Protein AF-V5HW96-F1 (afdb_monomer)

Solvent-accessible surface area (backbone atoms only — not comparable to full-atom values): 13234 Å² total; per-residue (Å²): 110,63,60,69,48,52,17,47,47,71,36,72,41,48,81,69,75,63,46,73,32,63,72,66,83,68,49,60,39,17,87,50,57,15,42,43,26,73,62,65,45,67,42,87,89,69,35,38,54,59,41,39,81,78,49,65,44,88,68,47,40,59,80,68,39,50,38,95,57,54,90,72,37,56,38,26,54,70,24,61,87,38,42,39,44,43,45,18,65,54,43,39,16,48,46,74,45,93,60,60,59,44,101,85,72,27,33,73,86,57,35,84,75,46,47,43,6,86,46,76,91,51,47,40,82,59,51,69,39,40,70,58,49,49,43,64,71,69,63,84,40,88,83,82,78,79,93,76,95,68,100,69,79,55,77,65,52,49,61,65,34,55,75,70,66,44,69,58,64,73,35,67,71,50,37,75,46,49,52,16,46,46,72,48,88,54,57,88,92,68,48,85,46,62,90,76,37,60,37,15,89,49,80,90,58,47,39,81,35,58,90,82,42,88,82,69,96,68,77,86,131

Foldseek 3Di:
DLLAQQQAAEDPCVVVVNDPCVVVVNDSYDHALLSHEARWDQDPPQRAIQADLPFADPQQDNVRNDHPCRSNYNYQYCGDVSSNNLSHLQHQQQAADPAAADPVRAGPVPGNPHSHAPDPVSHDHRRDGNVVVVCQVVCVPPDDDDDDDDPDDDVVVCVLCVVVPPVLCVDPVSLLFQQQQAADPDDPVGNPNPLNDSHDPDPVSHDHGCVVDPDDPDDDD

Secondary structure (DSSP, 8-state):
-HHHHTTTSB-HHHHTT--TTTTTT--SSBSSGGG--PPP-B-TTT--BSS-SS-B-SS-BTTTTB-TTGGG--SB---TTSHHHHTSTTTTT-SB-SSPB-TTS-BTTTBTT-SSBSSGGG--PPP--HHHHHHHHTT-SS------------HHHHHHSTTTSSGGGGSHHHHHHHTTTSB-SS-TTT-TTGGG-SSBSSTTTPPPPTTTS---SSPP-

Nearest PDB structures (foldseek):
  5elh-assembly1_B  TM=9.714E-01  e=8.344E-24  Mus musculus
  5elk-assembly1_A  TM=8.050E-01  e=2.633E-04  Mus musculus

Mean predicted aligned error: 14.39 Å

Radius of gyration: 21.84 Å; Cα contacts (8 Å, |Δi|>4): 291; chains: 1; bounding box: 66×51×48 Å

pLDDT: mean 84.33, std 18.04, range [29.28, 98.5]

Structure (mmCIF, N/CA/C/O backbone):
data_AF-V5HW96-F1
#
_entry.id   AF-V5HW96-F1
#
loop_
_atom_site.group_PDB
_atom_site.id
_atom_site.type_symbol
_atom_site.label_atom_id
_atom_site.label_alt_id
_atom_site.label_comp_id
_atom_site.label_asym_id
_atom_site.label_entity_id
_atom_site.label_seq_id
_atom_site.pdbx_PDB_ins_code
_atom_site.Cartn_x
_atom_site.Cartn_y
_atom_site.Cartn_z
_atom_site.occupancy
_atom_site.B_iso_or_equiv
_atom_site.auth_seq_id
_atom_site.auth_comp_id
_atom_site.auth_asym_id
_atom_site.auth_atom_id
_atom_site.pdbx_PDB_model_num
ATOM 1 N N . ASN A 1 1 ? -10.461 -7.377 -3.313 1.00 88.38 1 ASN A N 1
ATOM 2 C CA . ASN A 1 1 ? -9.986 -8.183 -2.171 1.00 88.38 1 ASN A CA 1
ATOM 3 C C . ASN A 1 1 ? -8.879 -7.447 -1.379 1.00 88.38 1 ASN A C 1
ATOM 5 O O . ASN A 1 1 ? -9.162 -6.991 -0.279 1.00 88.38 1 ASN A O 1
ATOM 9 N N . TYR A 1 2 ? -7.696 -7.162 -1.952 1.00 97.06 2 TYR A N 1
ATOM 10 C CA . TYR A 1 2 ? -6.550 -6.509 -1.267 1.00 97.06 2 TYR A CA 1
ATOM 11 C C . TYR A 1 2 ? -6.852 -5.284 -0.381 1.00 97.06 2 TYR A C 1
ATOM 13 O O . TYR A 1 2 ? -6.392 -5.208 0.760 1.00 97.06 2 TYR A O 1
ATOM 21 N N . LEU A 1 3 ? -7.641 -4.323 -0.876 1.00 97.19 3 LEU A N 1
ATOM 22 C CA . LEU A 1 3 ? -8.007 -3.131 -0.101 1.00 97.19 3 LEU A CA 1
ATOM 23 C C . LEU A 1 3 ? -8.721 -3.471 1.216 1.00 97.19 3 LEU A C 1
ATOM 25 O O . LEU A 1 3 ? -8.542 -2.745 2.190 1.00 97.19 3 LEU A O 1
ATOM 29 N N . LYS A 1 4 ? -9.495 -4.561 1.251 1.00 97.19 4 LYS A N 1
ATOM 30 C CA . LYS A 1 4 ? -10.306 -4.960 2.406 1.00 97.19 4 LYS A CA 1
ATOM 31 C C . LYS A 1 4 ? -9.564 -5.882 3.373 1.00 97.19 4 LYS A C 1
ATOM 33 O O . LYS A 1 4 ? -9.762 -5.719 4.567 1.00 97.19 4 LYS A O 1
ATOM 38 N N . GLU A 1 5 ? -8.740 -6.803 2.869 1.00 97.81 5 GLU A N 1
ATOM 39 C CA . GLU A 1 5 ? -8.301 -7.978 3.649 1.00 97.81 5 GLU A CA 1
ATOM 40 C C . GLU A 1 5 ? -6.771 -8.139 3.748 1.00 97.81 5 GLU A C 1
ATOM 42 O O . GLU A 1 5 ? -6.279 -8.792 4.668 1.00 97.81 5 GLU A O 1
ATOM 47 N N . PHE A 1 6 ? -5.980 -7.530 2.849 1.00 98.19 6 PHE A N 1
ATOM 48 C CA . PHE A 1 6 ? -4.527 -7.751 2.836 1.00 98.19 6 PHE A CA 1
ATOM 49 C C . PHE A 1 6 ? -3.876 -7.253 4.126 1.00 98.19 6 PHE A C 1
ATOM 51 O O . PHE A 1 6 ? -3.901 -6.049 4.414 1.00 98.19 6 PHE A O 1
ATOM 58 N N . ARG A 1 7 ? -3.268 -8.190 4.863 1.00 97.88 7 ARG A N 1
ATOM 59 C CA . ARG A 1 7 ? -2.617 -7.989 6.165 1.00 97.88 7 ARG A CA 1
ATOM 60 C C . ARG A 1 7 ? -3.532 -7.407 7.243 1.00 97.88 7 ARG A C 1
ATOM 62 O O . ARG A 1 7 ? -3.036 -6.812 8.194 1.00 97.88 7 ARG A O 1
ATOM 69 N N . VAL A 1 8 ? -4.843 -7.599 7.127 1.00 98.25 8 VAL A N 1
ATOM 70 C CA . VAL A 1 8 ? -5.821 -7.140 8.128 1.00 98.25 8 VAL A CA 1
ATOM 71 C C . VAL A 1 8 ? -6.001 -8.185 9.230 1.00 98.25 8 VAL A C 1
ATOM 73 O O . VAL A 1 8 ? -5.867 -7.868 10.414 1.00 98.25 8 VAL A O 1
ATOM 76 N N . ASP A 1 9 ? -6.171 -9.446 8.834 1.00 97.88 9 ASP A N 1
ATOM 77 C CA . ASP A 1 9 ? -6.391 -10.569 9.749 1.00 97.88 9 ASP A CA 1
ATOM 78 C C . ASP A 1 9 ? -5.125 -11.398 9.986 1.00 97.88 9 ASP A C 1
ATOM 80 O O . ASP A 1 9 ? -4.228 -11.450 9.132 1.00 97.88 9 ASP A O 1
ATOM 84 N N . GLN A 1 10 ? -5.051 -12.035 11.161 1.00 98.12 10 GLN A N 1
ATOM 85 C CA . GLN A 1 10 ? -3.934 -12.904 11.533 1.00 98.12 10 GLN A CA 1
ATOM 86 C C . GLN A 1 10 ? -3.985 -14.195 10.726 1.00 98.12 10 GLN A C 1
ATOM 88 O O . GLN A 1 10 ? -5.057 -14.754 10.513 1.00 98.12 10 GLN A O 1
ATOM 93 N N . CYS A 1 11 ? -2.829 -14.711 10.315 1.00 98.06 11 CYS A N 1
ATOM 94 C CA . CYS A 1 11 ? -2.776 -15.995 9.628 1.00 98.06 11 CYS A CA 1
ATOM 95 C C . CYS A 1 11 ? -3.116 -17.142 10.602 1.00 98.06 11 CYS A C 1
ATOM 97 O O . CYS A 1 11 ? -2.310 -17.411 11.500 1.00 98.06 11 CYS A O 1
ATOM 99 N N . PRO A 1 12 ? -4.226 -17.884 10.413 1.00 97.62 12 PRO A N 1
ATOM 100 C CA . PRO A 1 12 ? -4.578 -18.992 11.305 1.00 97.62 12 PRO A CA 1
ATOM 101 C C . PRO A 1 12 ? -3.576 -20.150 11.201 1.00 97.62 12 PRO A C 1
ATOM 103 O O . PRO A 1 12 ? -3.279 -20.816 12.190 1.00 97.62 12 PRO A O 1
ATOM 106 N N . LEU A 1 13 ? -2.993 -20.361 10.014 1.00 97.19 13 LEU A N 1
ATOM 107 C CA . LEU A 1 13 ? -1.976 -21.389 9.792 1.00 97.19 13 LEU A CA 1
ATOM 108 C C . LEU A 1 13 ? -0.643 -21.037 10.455 1.00 97.19 13 LEU A C 1
ATOM 110 O O . LEU A 1 13 ? 0.087 -21.938 10.852 1.00 97.19 13 LEU A O 1
ATOM 114 N N . PHE A 1 14 ? -0.303 -19.753 10.589 1.00 96.88 14 PHE A N 1
ATOM 115 C CA . PHE A 1 14 ? 0.946 -19.341 11.232 1.00 96.88 14 PHE A CA 1
ATOM 116 C C . PHE A 1 14 ? 0.923 -19.627 12.732 1.00 96.88 14 PHE A C 1
ATOM 118 O O . PHE A 1 14 ? 1.905 -20.138 13.257 1.00 96.88 14 PHE A O 1
ATOM 125 N N . VAL A 1 15 ? -0.217 -19.385 13.388 1.00 96.00 15 VAL A N 1
ATOM 126 C CA . VAL A 1 15 ? -0.421 -19.710 14.811 1.00 96.00 15 VAL A CA 1
ATOM 127 C C . VAL A 1 15 ? -0.261 -21.213 15.070 1.00 96.00 15 VAL A C 1
ATOM 129 O O . VAL A 1 15 ? 0.194 -21.615 16.131 1.00 96.00 15 VAL A O 1
ATOM 132 N N . GLN A 1 16 ? -0.571 -22.048 14.076 1.00 96.62 16 GLN A N 1
ATOM 133 C CA . GLN A 1 16 ? -0.379 -23.500 14.134 1.00 96.62 16 GLN A CA 1
ATOM 134 C C . GLN A 1 16 ? 0.995 -23.964 13.620 1.00 96.62 16 GLN A C 1
ATOM 136 O O . GLN A 1 16 ? 1.200 -25.165 13.470 1.00 96.62 16 GLN A O 1
ATOM 141 N N . HIS A 1 17 ? 1.909 -23.048 13.279 1.00 94.69 17 HIS A N 1
ATOM 142 C CA . HIS A 1 17 ? 3.197 -23.343 12.634 1.00 94.69 17 HIS A CA 1
ATOM 143 C C . HIS A 1 17 ? 3.093 -24.092 11.285 1.00 94.69 17 HIS A C 1
ATOM 145 O O . HIS A 1 17 ? 4.035 -24.745 10.849 1.00 94.69 17 HIS A O 1
ATOM 151 N N . LYS A 1 18 ? 1.959 -23.961 10.587 1.00 96.38 18 LYS A N 1
ATOM 152 C CA . LYS A 1 18 ? 1.649 -24.617 9.301 1.00 96.38 18 LYS A CA 1
ATOM 153 C C . LYS A 1 18 ? 1.678 -23.674 8.093 1.00 96.38 18 LYS A C 1
ATOM 155 O O . LYS A 1 18 ? 1.429 -24.103 6.971 1.00 96.38 18 LYS A O 1
ATOM 160 N N . CYS A 1 19 ? 1.931 -22.377 8.287 1.00 96.50 19 CYS A N 1
ATOM 161 C CA . CYS A 1 19 ? 1.955 -21.422 7.176 1.00 96.50 19 CYS A CA 1
ATOM 162 C C . CYS A 1 19 ? 3.207 -21.608 6.306 1.00 96.50 19 CYS A C 1
ATOM 164 O O . CYS A 1 19 ? 4.311 -21.225 6.694 1.00 96.50 19 CYS A O 1
ATOM 166 N N . THR A 1 20 ? 3.021 -22.111 5.087 1.00 95.50 20 THR A N 1
ATOM 167 C CA . THR A 1 20 ? 4.088 -22.284 4.084 1.00 95.50 20 THR A CA 1
ATOM 168 C C . THR A 1 20 ? 4.486 -20.977 3.390 1.00 95.50 20 THR A C 1
ATOM 170 O O . THR A 1 20 ? 5.513 -20.909 2.726 1.00 95.50 20 THR A O 1
ATOM 173 N N . GLN A 1 21 ? 3.711 -19.905 3.584 1.00 93.38 21 GLN A N 1
ATOM 174 C CA . GLN A 1 21 ? 3.939 -18.583 2.989 1.00 93.38 21 GLN A CA 1
ATOM 175 C C . GLN A 1 21 ? 4.613 -17.590 3.956 1.00 93.38 21 GLN A C 1
ATOM 177 O O . GLN A 1 21 ? 4.608 -16.376 3.736 1.00 93.38 21 GLN A O 1
ATOM 182 N N . HIS A 1 22 ? 5.178 -18.082 5.065 1.00 86.75 22 HIS A N 1
ATOM 183 C CA . HIS A 1 22 ? 5.992 -17.264 5.966 1.00 86.75 22 HIS A CA 1
ATOM 184 C C . HIS A 1 22 ? 7.357 -16.930 5.352 1.00 86.75 22 HIS A C 1
ATOM 186 O O . HIS A 1 22 ? 7.847 -15.813 5.516 1.00 86.75 22 HIS A O 1
ATOM 192 N N . LYS A 1 23 ? 7.953 -17.894 4.641 1.00 85.38 23 LYS A N 1
ATOM 193 C CA . LYS A 1 23 ? 9.246 -17.788 3.958 1.00 85.38 23 LYS A CA 1
ATOM 194 C C . LYS A 1 23 ? 9.159 -18.569 2.635 1.00 85.38 23 LYS A C 1
ATOM 196 O O . LYS A 1 23 ? 9.161 -19.793 2.688 1.00 85.38 23 LYS A O 1
ATOM 201 N N . PRO A 1 24 ? 9.067 -17.894 1.475 1.00 81.88 24 PRO A N 1
ATOM 202 C CA . PRO A 1 24 ? 9.126 -16.440 1.283 1.00 81.88 24 PRO A CA 1
ATOM 203 C C . PRO A 1 24 ? 7.888 -15.726 1.851 1.00 81.88 24 PRO A C 1
ATOM 205 O O . PRO A 1 24 ? 6.802 -16.298 1.842 1.00 81.88 24 PRO A O 1
ATOM 208 N N . PHE A 1 25 ? 8.056 -14.480 2.324 1.00 84.56 25 PHE A N 1
ATOM 209 C CA . PHE A 1 25 ? 7.030 -13.634 2.971 1.00 84.56 25 PHE A CA 1
ATOM 210 C C . PHE A 1 25 ? 5.882 -13.233 2.019 1.00 84.56 25 PHE A C 1
ATOM 212 O O . PHE A 1 25 ? 5.691 -12.065 1.680 1.00 84.56 25 PHE A O 1
ATOM 219 N N . THR A 1 26 ? 5.104 -14.223 1.601 1.00 93.69 26 THR A N 1
ATOM 220 C CA . THR A 1 26 ? 4.032 -14.147 0.598 1.00 93.69 26 THR A CA 1
ATOM 221 C C . THR A 1 26 ? 2.665 -14.444 1.204 1.00 93.69 26 THR A C 1
ATOM 223 O O . THR A 1 26 ? 1.681 -14.577 0.487 1.00 93.69 26 THR A O 1
ATOM 226 N N . CYS A 1 27 ? 2.580 -14.550 2.536 1.00 96.19 27 CYS A N 1
ATOM 227 C CA . CYS A 1 27 ? 1.298 -14.715 3.195 1.00 96.19 27 CYS A CA 1
ATOM 228 C C . CYS A 1 27 ? 0.479 -13.430 3.067 1.00 96.19 27 CYS A C 1
ATOM 230 O O . CYS A 1 27 ? 0.965 -12.314 3.313 1.00 96.19 27 CYS A O 1
ATOM 232 N N . PHE A 1 28 ? -0.787 -13.618 2.709 1.00 97.25 28 PHE A N 1
ATOM 233 C CA . PHE A 1 28 ? -1.768 -12.550 2.591 1.00 97.25 28 PHE A CA 1
ATOM 234 C C . PHE A 1 28 ? -2.170 -11.971 3.959 1.00 97.25 28 PHE A C 1
ATOM 236 O O . PHE A 1 28 ? -2.509 -10.794 4.069 1.00 97.25 28 PHE A O 1
ATOM 243 N N . HIS A 1 29 ? -2.068 -12.784 5.008 1.00 97.94 29 HIS A N 1
ATOM 244 C CA . HIS A 1 29 ? -2.392 -12.446 6.391 1.00 97.94 29 HIS A CA 1
ATOM 245 C C . HIS A 1 29 ? -1.143 -12.017 7.171 1.00 97.94 29 HIS A C 1
ATOM 247 O O . HIS A 1 29 ? -0.014 -12.311 6.771 1.00 97.94 29 HIS A O 1
ATOM 253 N N . TRP A 1 30 ? -1.320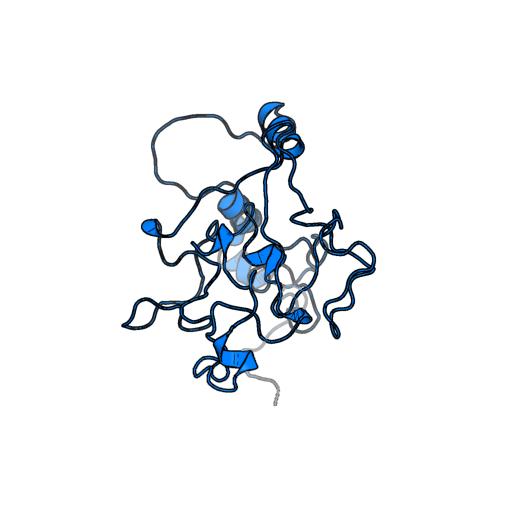 -11.294 8.278 1.00 97.75 30 TRP A N 1
ATOM 254 C CA . TRP A 1 30 ? -0.189 -10.897 9.121 1.00 97.75 30 TRP A CA 1
ATOM 255 C C . TRP A 1 30 ? 0.209 -12.024 10.083 1.00 97.75 30 TRP A C 1
ATOM 257 O O . TRP A 1 30 ? -0.627 -12.809 10.530 1.00 97.75 30 TRP A O 1
ATOM 267 N N . HIS A 1 31 ? 1.503 -12.123 10.385 1.00 97.50 31 HIS A N 1
ATOM 268 C CA . HIS A 1 31 ? 2.058 -13.102 11.330 1.00 97.50 31 HIS A CA 1
ATOM 269 C C . HIS A 1 31 ? 2.444 -12.437 12.650 1.00 97.50 31 HIS A C 1
ATOM 271 O O . HIS A 1 31 ? 2.117 -12.936 13.724 1.00 97.50 31 HIS A O 1
ATOM 277 N N . PHE A 1 32 ? 3.072 -11.264 12.556 1.00 96.81 32 PHE A N 1
ATOM 278 C CA . PHE A 1 32 ? 3.453 -10.433 13.695 1.00 96.81 32 PHE A CA 1
ATOM 279 C C . PHE A 1 32 ? 2.620 -9.153 13.732 1.00 96.81 32 PHE A C 1
ATOM 281 O O . PHE A 1 32 ? 2.191 -8.656 12.689 1.00 96.81 32 PHE A O 1
ATOM 288 N N . LYS A 1 33 ? 2.402 -8.598 14.929 1.00 97.12 33 LYS A N 1
ATOM 289 C CA . LYS A 1 33 ? 1.555 -7.411 15.125 1.00 97.12 33 LYS A CA 1
ATOM 290 C C . LYS A 1 33 ? 2.021 -6.200 14.315 1.00 97.12 33 LYS A C 1
ATOM 292 O O . LYS A 1 33 ? 1.184 -5.520 13.736 1.00 97.12 33 LYS A O 1
ATOM 297 N N . ASN A 1 34 ? 3.327 -5.984 14.167 1.00 96.81 34 ASN A N 1
ATOM 298 C CA . ASN A 1 34 ? 3.865 -4.905 13.330 1.00 96.81 34 ASN A CA 1
ATOM 299 C C . ASN A 1 34 ? 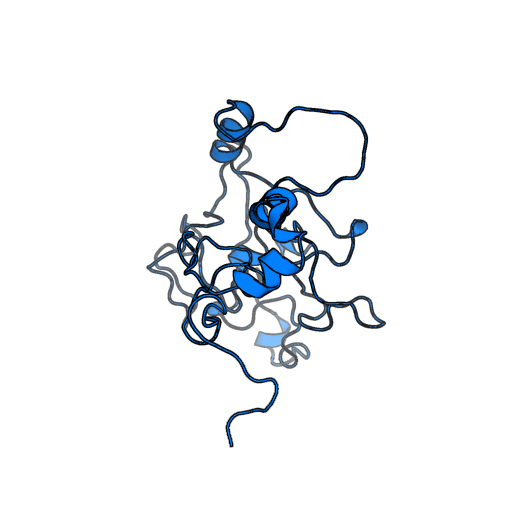3.590 -5.072 11.824 1.00 96.81 34 ASN A C 1
ATOM 301 O O . ASN A 1 34 ? 3.698 -4.110 11.070 1.00 96.81 34 ASN A O 1
ATOM 305 N N . GLN A 1 35 ? 3.194 -6.261 11.361 1.00 97.62 35 GLN A N 1
ATOM 306 C CA . GLN A 1 35 ? 2.754 -6.494 9.982 1.00 97.62 35 GLN A CA 1
ATOM 307 C C . GLN A 1 35 ? 1.264 -6.218 9.777 1.00 97.62 35 GLN A C 1
ATOM 309 O O . GLN A 1 35 ? 0.821 -6.189 8.627 1.00 97.62 35 GLN A O 1
ATOM 314 N N . ARG A 1 36 ? 0.489 -6.074 10.859 1.00 98.31 36 ARG A N 1
ATOM 315 C CA . ARG A 1 36 ? -0.952 -5.838 10.794 1.00 98.31 36 ARG A CA 1
ATOM 316 C C . ARG A 1 36 ? -1.224 -4.447 10.242 1.00 98.31 36 ARG A C 1
ATOM 318 O O . ARG A 1 36 ? -0.730 -3.458 10.767 1.0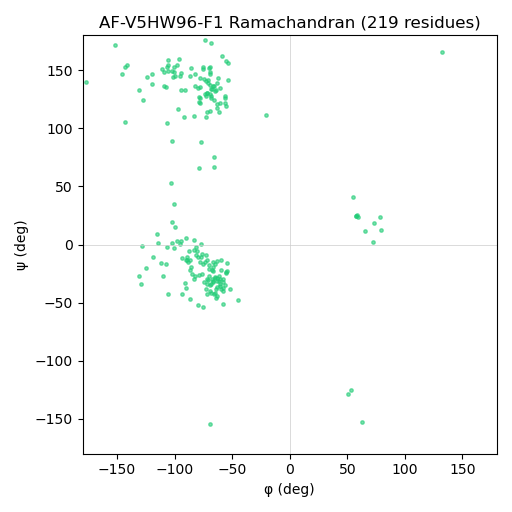0 98.31 36 ARG A O 1
ATOM 325 N N . ARG A 1 37 ? -2.093 -4.387 9.244 1.00 98.19 37 ARG A N 1
ATOM 326 C CA . ARG A 1 37 ? -2.622 -3.176 8.627 1.00 98.19 37 ARG A CA 1
ATOM 327 C C . ARG A 1 37 ? -4.075 -2.981 9.039 1.00 98.19 37 ARG A C 1
ATOM 329 O O . ARG A 1 37 ? -4.871 -3.913 8.948 1.00 98.19 37 ARG A O 1
ATOM 336 N N . ARG A 1 38 ? -4.457 -1.756 9.399 1.00 98.50 38 ARG A N 1
ATOM 337 C CA . ARG A 1 38 ? -5.875 -1.393 9.525 1.00 98.50 38 ARG A CA 1
ATOM 338 C C . ARG A 1 38 ? -6.504 -1.234 8.143 1.00 98.50 38 ARG A C 1
ATOM 340 O O . ARG A 1 38 ? -5.879 -0.732 7.208 1.00 98.50 38 ARG A O 1
ATOM 347 N N . ARG A 1 39 ? -7.758 -1.661 7.995 1.00 97.94 39 ARG A N 1
ATOM 348 C CA . ARG A 1 39 ? -8.505 -1.480 6.745 1.00 97.94 39 ARG A CA 1
ATOM 349 C C . ARG A 1 39 ? -8.796 0.016 6.535 1.00 97.94 39 ARG A C 1
ATOM 351 O O . ARG A 1 39 ? -9.405 0.623 7.415 1.00 97.94 39 ARG A O 1
ATOM 358 N N . PRO A 1 40 ? -8.440 0.612 5.384 1.00 97.25 40 PRO A N 1
ATOM 359 C CA . PRO A 1 40 ? -8.838 1.971 5.056 1.00 97.25 40 PRO A CA 1
ATOM 360 C C . PRO A 1 40 ? -10.330 1.999 4.726 1.00 97.25 40 PRO A C 1
ATOM 362 O O . PRO A 1 40 ? -10.830 1.208 3.918 1.00 97.25 40 PRO A O 1
ATOM 365 N N . VAL A 1 41 ? -11.042 2.921 5.355 1.00 96.69 41 VAL A N 1
ATOM 366 C CA . VAL A 1 41 ? -12.476 3.135 5.179 1.00 96.69 41 VAL A CA 1
ATOM 367 C C . VAL A 1 41 ? -12.696 4.616 4.938 1.00 96.69 41 VAL A C 1
ATOM 369 O O . VAL A 1 41 ? -12.167 5.449 5.667 1.00 96.69 41 VAL A O 1
ATOM 372 N N . ARG A 1 42 ? -13.490 4.934 3.917 1.00 95.69 42 ARG A N 1
ATOM 373 C CA . ARG A 1 42 ? -14.038 6.271 3.717 1.00 95.69 42 ARG A CA 1
ATOM 374 C C . ARG A 1 42 ? -15.445 6.283 4.295 1.00 95.69 42 ARG A C 1
ATOM 376 O O . ARG A 1 42 ? -16.285 5.500 3.852 1.00 95.69 42 ARG A O 1
ATOM 383 N N . ALA A 1 43 ? -15.674 7.098 5.314 1.00 92.44 43 ALA A N 1
ATOM 384 C CA . ALA A 1 43 ? -16.963 7.187 5.973 1.00 92.44 43 ALA A CA 1
ATOM 385 C C . ALA A 1 43 ? -18.016 7.727 4.995 1.00 92.44 43 ALA A C 1
ATOM 387 O O . ALA A 1 43 ? -17.790 8.723 4.312 1.00 92.44 43 ALA A O 1
ATOM 388 N N . ALA A 1 44 ? -19.175 7.071 4.928 1.00 88.06 44 ALA A N 1
ATOM 389 C CA . ALA A 1 44 ? -20.247 7.469 4.014 1.00 88.06 44 ALA A CA 1
ATOM 390 C C . ALA A 1 44 ? -20.869 8.825 4.389 1.00 88.06 44 ALA A C 1
ATOM 392 O O . ALA A 1 44 ? -21.329 9.545 3.513 1.00 88.06 44 ALA A O 1
ATOM 393 N N . ARG A 1 45 ? -20.858 9.171 5.685 1.00 88.75 45 ARG A N 1
ATOM 394 C CA . ARG A 1 45 ? -21.516 10.371 6.224 1.00 88.75 45 ARG A CA 1
ATOM 395 C C . ARG A 1 45 ? -20.814 11.681 5.855 1.00 88.75 45 ARG A C 1
ATOM 397 O O . ARG A 1 45 ? -21.476 12.659 5.554 1.00 88.75 45 ARG A O 1
ATOM 404 N N . ASP A 1 46 ? -19.485 11.699 5.926 1.00 89.12 46 ASP A N 1
ATOM 405 C CA . ASP A 1 46 ? -18.671 12.918 5.834 1.00 89.12 46 ASP A CA 1
ATOM 406 C C . ASP A 1 46 ? -17.562 12.793 4.782 1.00 89.12 46 ASP A C 1
ATOM 408 O O . ASP A 1 46 ? -16.806 13.733 4.565 1.00 89.12 46 ASP A O 1
ATOM 412 N N . GLY A 1 47 ? -17.450 11.636 4.120 1.00 90.25 47 GLY A N 1
ATOM 413 C CA . GLY A 1 47 ? -16.452 11.375 3.089 1.00 90.25 47 GLY A CA 1
ATOM 414 C C . GLY A 1 47 ? -15.007 11.380 3.591 1.00 90.25 47 GLY A C 1
ATOM 415 O O . GLY A 1 47 ? -14.098 11.362 2.755 1.00 90.25 47 GLY A O 1
ATOM 416 N N . THR A 1 48 ? -14.786 11.378 4.911 1.00 93.75 48 THR A N 1
ATOM 417 C CA . THR A 1 48 ? -13.448 11.375 5.511 1.00 93.75 48 THR A CA 1
ATOM 418 C C . THR A 1 48 ? -12.891 9.965 5.655 1.00 93.75 48 THR A C 1
ATOM 420 O O . THR A 1 48 ? -13.633 8.988 5.805 1.00 93.75 48 THR A O 1
ATOM 423 N N . PHE A 1 49 ? -11.567 9.826 5.620 1.00 96.50 49 PHE A N 1
ATOM 424 C CA . PHE A 1 49 ? -10.930 8.546 5.928 1.00 96.50 49 PHE A CA 1
ATOM 425 C C . PHE A 1 49 ? -10.928 8.249 7.430 1.00 96.50 49 PHE A C 1
ATOM 427 O O . PHE A 1 49 ? -10.920 9.153 8.266 1.00 96.50 49 PHE A O 1
ATOM 434 N N . ASN A 1 50 ? -10.910 6.966 7.796 1.00 96.69 50 ASN A N 1
ATOM 435 C CA . ASN A 1 50 ? -10.740 6.536 9.185 1.00 96.69 50 ASN A CA 1
ATOM 436 C C . ASN A 1 50 ? -9.344 6.860 9.742 1.00 96.69 50 ASN A C 1
ATOM 438 O O . ASN A 1 50 ? -9.229 7.157 10.928 1.00 96.69 50 ASN A O 1
ATOM 442 N N . TYR A 1 51 ? -8.318 6.864 8.890 1.00 97.56 51 TYR A N 1
ATOM 443 C CA . TYR A 1 51 ? -6.984 7.371 9.198 1.00 97.56 51 TYR A CA 1
ATOM 444 C C . TYR A 1 51 ? -6.390 8.108 7.988 1.00 97.56 51 TYR A C 1
ATOM 446 O O . TYR A 1 51 ? -6.772 7.858 6.845 1.00 97.56 51 TYR A O 1
ATOM 454 N N . SER A 1 52 ? -5.471 9.043 8.230 1.00 95.38 52 SER A N 1
ATOM 455 C CA . SER A 1 52 ? -4.835 9.835 7.174 1.00 95.38 52 SER A CA 1
ATOM 456 C C . SER A 1 52 ? -4.017 8.956 6.215 1.00 95.38 52 SER A C 1
ATOM 458 O O . SER A 1 52 ? -3.267 8.100 6.678 1.00 95.38 52 SER A O 1
ATOM 460 N N . PRO A 1 53 ? -4.063 9.191 4.890 1.00 94.50 53 PRO A N 1
ATOM 461 C CA . PRO A 1 53 ? -3.142 8.554 3.949 1.00 94.50 53 PRO A CA 1
ATOM 462 C C . PRO A 1 53 ? -1.699 9.083 4.025 1.00 94.50 53 PRO A C 1
ATOM 464 O O . PRO A 1 53 ? -0.802 8.472 3.442 1.00 94.50 53 PRO A O 1
ATOM 467 N N . ASP A 1 54 ? -1.465 10.215 4.696 1.00 92.69 54 ASP A N 1
ATOM 468 C CA . ASP A 1 54 ? -0.222 10.983 4.558 1.00 92.69 54 ASP A CA 1
ATOM 469 C C . ASP A 1 54 ? 0.460 11.344 5.873 1.00 92.69 54 ASP A C 1
ATOM 471 O O . ASP A 1 54 ? 1.692 11.381 5.929 1.00 92.69 54 ASP A O 1
ATOM 475 N N . VAL A 1 55 ? -0.318 11.595 6.924 1.00 94.25 55 VAL A N 1
ATOM 476 C CA . VAL A 1 55 ? 0.208 12.030 8.218 1.00 94.25 55 VAL A CA 1
ATOM 477 C C . VAL A 1 55 ? 0.461 10.807 9.087 1.00 94.25 55 VAL A C 1
ATOM 479 O O . VAL A 1 55 ? -0.482 10.147 9.522 1.00 94.25 55 VAL A O 1
ATOM 482 N N . TYR A 1 56 ? 1.737 10.503 9.325 1.00 97.00 56 TYR A N 1
ATOM 483 C CA . TYR A 1 56 ? 2.158 9.385 10.169 1.00 97.00 56 TYR A CA 1
ATOM 484 C C . TYR A 1 56 ? 1.925 9.660 11.656 1.00 97.00 56 TYR A C 1
ATOM 486 O O . TYR A 1 56 ? 2.179 10.762 12.137 1.00 97.00 56 TYR A O 1
ATOM 494 N N . CYS A 1 57 ? 1.480 8.630 12.376 1.00 97.00 57 CYS A N 1
ATOM 495 C CA . CYS A 1 57 ? 1.397 8.608 13.829 1.00 97.00 57 CYS A CA 1
ATOM 496 C C . CYS A 1 57 ? 2.809 8.632 14.418 1.00 97.00 57 CYS A C 1
ATOM 498 O O . CYS A 1 57 ? 3.671 7.864 13.992 1.00 97.00 57 CYS A O 1
ATOM 500 N N . THR A 1 58 ? 3.033 9.481 15.414 1.00 96.81 58 THR A N 1
ATOM 501 C CA . THR A 1 58 ? 4.306 9.570 16.145 1.00 96.81 58 THR A CA 1
ATOM 502 C C . THR A 1 58 ? 4.378 8.618 17.338 1.00 96.81 58 THR A C 1
ATOM 504 O O . THR A 1 58 ? 5.464 8.375 17.851 1.00 96.81 58 THR A O 1
ATOM 507 N N . SER A 1 59 ? 3.240 8.074 17.770 1.00 96.75 59 SER A N 1
ATOM 508 C CA . SER A 1 59 ? 3.117 7.196 18.941 1.00 96.75 59 SER A CA 1
ATOM 509 C C . SER A 1 59 ? 2.995 5.710 18.585 1.00 96.75 59 SER A C 1
ATOM 511 O O . SER A 1 59 ? 2.838 4.885 19.480 1.00 96.75 59 SER A O 1
ATOM 513 N N . TYR A 1 60 ? 3.039 5.358 17.296 1.00 97.69 60 TYR A N 1
ATOM 514 C CA . TYR A 1 60 ? 3.052 3.966 16.852 1.00 97.69 60 TYR A CA 1
ATOM 515 C C . TYR A 1 60 ? 4.452 3.375 17.009 1.00 97.69 60 TYR A C 1
ATOM 517 O O . TYR A 1 60 ? 5.407 3.874 16.417 1.00 97.69 60 TYR A O 1
ATOM 525 N N . ASP A 1 61 ? 4.562 2.287 17.761 1.00 97.31 61 ASP A N 1
ATOM 526 C CA . ASP A 1 61 ? 5.802 1.529 17.880 1.00 97.31 61 ASP A CA 1
ATOM 527 C C . ASP A 1 61 ? 5.934 0.551 16.703 1.00 97.31 61 ASP A C 1
ATOM 529 O O . ASP A 1 61 ? 5.206 -0.437 16.595 1.00 97.31 61 ASP A O 1
ATOM 533 N N . GLU A 1 62 ? 6.890 0.823 15.813 1.00 95.88 62 GLU A N 1
ATOM 534 C CA . GLU A 1 62 ? 7.156 0.026 14.608 1.00 95.88 62 GLU A CA 1
ATOM 535 C C . GLU A 1 62 ? 7.709 -1.379 14.918 1.00 95.88 62 GLU A C 1
ATOM 537 O O . GLU A 1 62 ? 7.583 -2.300 14.102 1.00 95.88 62 GLU A O 1
ATOM 542 N N . THR A 1 63 ? 8.296 -1.571 16.103 1.00 94.75 63 THR A N 1
ATOM 543 C CA . THR A 1 63 ? 8.865 -2.855 16.528 1.00 94.75 63 THR A CA 1
ATOM 544 C C . THR A 1 63 ? 7.763 -3.783 17.019 1.00 94.75 63 THR A C 1
ATOM 546 O O . THR A 1 63 ? 7.635 -4.908 16.533 1.00 94.75 63 THR A O 1
ATOM 549 N N . THR A 1 64 ? 6.933 -3.309 17.950 1.00 97.12 64 THR A N 1
ATOM 550 C CA . THR A 1 64 ? 5.860 -4.120 18.552 1.00 97.12 64 THR A CA 1
ATOM 551 C C . THR A 1 64 ? 4.576 -4.114 17.724 1.00 97.12 64 THR A C 1
ATOM 553 O O . THR A 1 64 ? 3.797 -5.069 17.767 1.00 97.12 64 THR A O 1
ATOM 556 N N . GLY A 1 65 ? 4.359 -3.074 16.921 1.00 96.56 65 GLY A N 1
ATOM 557 C CA . GLY A 1 65 ? 3.149 -2.872 16.137 1.00 96.56 65 GLY A CA 1
ATOM 558 C C . GLY A 1 65 ? 1.968 -2.332 16.937 1.00 96.56 65 GLY A C 1
ATOM 559 O O . GLY A 1 65 ? 0.820 -2.571 16.553 1.00 96.56 65 GLY A O 1
ATOM 560 N N . ILE A 1 66 ? 2.236 -1.659 18.057 1.00 97.56 66 ILE A N 1
ATOM 561 C CA . ILE A 1 66 ? 1.228 -1.181 19.005 1.00 97.56 66 ILE A CA 1
ATOM 562 C C . ILE A 1 66 ? 1.131 0.348 18.930 1.00 97.56 66 ILE A C 1
ATOM 564 O O . ILE A 1 66 ? 2.136 1.050 18.878 1.00 97.56 66 ILE A O 1
ATOM 568 N N . CYS A 1 67 ? -0.101 0.860 18.935 1.00 98.00 67 CYS A N 1
ATOM 569 C CA . CYS A 1 67 ? -0.413 2.276 19.134 1.00 98.00 67 CYS A CA 1
ATOM 570 C C . CYS A 1 67 ? -1.295 2.407 20.381 1.00 98.00 67 CYS A C 1
ATOM 572 O O . CYS A 1 67 ? -2.232 1.611 20.501 1.00 98.00 67 CYS A O 1
ATOM 574 N N . PRO A 1 68 ? -1.076 3.404 21.257 1.00 98.12 68 PRO A N 1
ATOM 575 C CA . PRO A 1 68 ? -1.967 3.675 22.388 1.00 98.12 68 PRO A CA 1
ATOM 576 C C . PRO A 1 68 ? -3.426 3.909 21.970 1.00 98.12 68 PRO A C 1
ATOM 578 O O . PRO A 1 68 ? -4.347 3.475 22.652 1.00 98.12 68 PRO A O 1
ATOM 581 N N . GLU A 1 69 ? -3.643 4.539 20.812 1.00 97.94 69 GLU A N 1
ATOM 582 C CA . GLU A 1 69 ? -4.977 4.776 20.243 1.00 97.94 69 GLU A CA 1
ATOM 583 C C . GLU A 1 69 ? -5.528 3.568 19.455 1.00 97.94 69 GLU A C 1
ATOM 585 O O . GLU A 1 69 ? -6.658 3.597 18.960 1.00 97.94 69 GLU A O 1
ATOM 590 N N . GLY A 1 70 ? -4.733 2.504 19.297 1.00 97.31 70 GLY A N 1
ATOM 591 C CA . GLY A 1 70 ? -5.120 1.273 18.614 1.00 97.31 70 GLY A CA 1
ATOM 592 C C . GLY A 1 70 ? -5.722 1.508 17.224 1.00 97.31 70 GLY A C 1
ATOM 593 O O . GLY A 1 70 ? -5.151 2.198 16.376 1.00 97.31 70 GLY A O 1
ATOM 594 N N . ASP A 1 71 ? -6.895 0.920 16.985 1.00 97.25 71 ASP A N 1
ATOM 595 C CA . ASP A 1 71 ? -7.619 1.065 15.718 1.00 97.25 71 ASP A CA 1
ATOM 596 C C . ASP A 1 71 ? -8.306 2.428 15.554 1.00 97.25 71 ASP A C 1
ATOM 598 O O . ASP A 1 71 ? -8.627 2.806 14.427 1.00 97.25 71 ASP A O 1
ATOM 602 N N . GLY A 1 72 ? -8.473 3.181 16.645 1.00 97.62 72 GLY A N 1
ATOM 603 C CA . GLY A 1 72 ? -9.053 4.523 16.642 1.00 97.62 72 GLY A CA 1
ATOM 604 C C . GLY A 1 72 ? -8.098 5.623 16.171 1.00 97.62 72 GLY A C 1
ATOM 605 O O . GLY A 1 72 ? -8.569 6.710 15.837 1.00 97.62 72 GLY A O 1
ATOM 606 N N . CYS A 1 73 ? -6.785 5.356 16.097 1.00 98.25 73 CYS A N 1
ATOM 607 C CA . CYS A 1 73 ? -5.794 6.364 15.713 1.00 98.25 73 CYS A CA 1
ATOM 608 C C . CYS A 1 73 ? -6.116 6.976 14.341 1.00 98.25 73 CYS A C 1
ATOM 610 O O . CYS A 1 73 ? -6.230 6.275 13.332 1.00 98.25 73 CYS A O 1
ATOM 612 N N . ARG A 1 74 ? -6.202 8.303 14.271 1.00 97.25 74 ARG A N 1
ATOM 613 C CA . ARG A 1 74 ? -6.526 9.028 13.029 1.00 97.25 74 ARG A CA 1
ATOM 614 C C . ARG A 1 74 ? -5.329 9.192 12.092 1.00 97.25 74 ARG A C 1
ATOM 616 O O . ARG A 1 74 ? -5.486 9.681 10.973 1.00 97.25 74 ARG A O 1
ATOM 623 N N . PHE A 1 75 ? -4.142 8.782 12.523 1.00 97.62 75 PHE A N 1
ATOM 624 C CA . PHE A 1 75 ? -2.896 8.920 11.780 1.00 97.62 75 PHE A CA 1
ATOM 625 C C . PHE A 1 75 ? -2.434 7.581 11.205 1.00 97.62 75 PHE A C 1
ATOM 627 O O . PHE A 1 75 ? -2.829 6.510 11.662 1.00 97.62 75 PHE A O 1
ATOM 634 N N . LEU A 1 76 ? -1.597 7.644 10.178 1.00 98.19 76 LEU A N 1
ATOM 635 C CA . LEU A 1 76 ? -1.042 6.496 9.473 1.00 98.19 76 LEU A CA 1
ATOM 636 C C . LEU A 1 76 ? 0.000 5.764 10.332 1.00 98.19 76 LEU A C 1
ATOM 638 O O . LEU A 1 76 ? 0.944 6.384 10.818 1.00 98.19 76 LEU A O 1
ATOM 642 N N . HIS A 1 77 ? -0.097 4.446 10.479 1.00 98.50 77 HIS A N 1
ATOM 643 C CA . HIS A 1 77 ? 0.930 3.653 11.156 1.00 98.50 77 HIS A CA 1
ATOM 644 C C . HIS A 1 77 ? 1.981 3.154 10.160 1.00 98.50 77 HIS A C 1
ATOM 646 O O . HIS A 1 77 ? 1.649 2.576 9.117 1.00 98.50 77 HIS A O 1
ATOM 652 N N . ARG A 1 78 ? 3.270 3.307 10.499 1.00 97.81 78 ARG A N 1
ATOM 653 C CA . ARG A 1 78 ? 4.384 2.754 9.709 1.00 97.81 78 ARG A CA 1
ATOM 654 C C . ARG A 1 78 ? 4.559 1.258 9.989 1.00 97.81 78 ARG A C 1
ATOM 656 O O . ARG A 1 78 ? 5.548 0.802 10.546 1.00 97.81 78 ARG A O 1
ATOM 663 N N . THR A 1 79 ? 3.553 0.491 9.592 1.00 97.31 79 THR A N 1
ATOM 664 C CA . THR A 1 79 ? 3.559 -0.981 9.629 1.00 97.31 79 THR A CA 1
ATOM 665 C C . THR A 1 79 ? 4.711 -1.557 8.801 1.00 97.31 79 THR A C 1
ATOM 667 O O . THR A 1 79 ? 5.260 -0.883 7.928 1.00 97.31 79 THR A O 1
ATOM 670 N N . ALA A 1 80 ? 5.064 -2.824 9.015 1.00 95.00 80 ALA A N 1
ATOM 671 C CA . ALA A 1 80 ? 6.125 -3.501 8.279 1.00 95.00 80 ALA A CA 1
ATOM 672 C C . ALA A 1 80 ? 5.884 -3.430 6.761 1.00 95.00 80 ALA A C 1
ATOM 674 O O . ALA A 1 80 ? 4.879 -3.913 6.234 1.00 95.00 80 ALA A O 1
ATOM 675 N N . GLY A 1 81 ? 6.827 -2.811 6.050 1.00 93.06 81 GLY A N 1
ATOM 676 C CA . GLY A 1 81 ? 6.700 -2.525 4.626 1.00 93.06 81 GLY A CA 1
ATOM 677 C C . GLY A 1 81 ? 5.713 -1.400 4.300 1.00 93.06 81 GLY A C 1
ATOM 678 O O . GLY A 1 81 ? 5.262 -1.338 3.169 1.00 93.06 81 GLY A O 1
ATOM 679 N N . ASP A 1 82 ? 5.331 -0.530 5.227 1.00 96.94 82 ASP A N 1
ATOM 680 C CA . ASP A 1 82 ? 4.447 0.621 4.984 1.00 96.94 82 ASP A CA 1
ATOM 681 C C . ASP A 1 82 ? 3.100 0.226 4.338 1.00 96.94 82 ASP A C 1
ATOM 683 O O . ASP A 1 82 ? 2.605 0.840 3.387 1.00 96.94 82 ASP A O 1
ATOM 687 N N . THR A 1 83 ? 2.527 -0.892 4.799 1.00 97.50 83 THR A N 1
ATOM 688 C CA . THR A 1 83 ? 1.352 -1.497 4.153 1.00 97.50 83 THR A CA 1
ATOM 689 C C . THR A 1 83 ? 0.088 -0.656 4.298 1.00 97.50 83 THR A C 1
ATOM 691 O O . THR A 1 83 ? -0.687 -0.601 3.344 1.00 97.50 83 THR A O 1
ATOM 694 N N . GLU A 1 84 ? -0.111 0.057 5.413 1.00 98.50 84 GLU A N 1
ATOM 695 C CA . GLU A 1 84 ? -1.262 0.963 5.568 1.00 98.50 84 GLU A CA 1
ATOM 696 C C . GLU A 1 84 ? -1.314 2.038 4.480 1.00 98.50 84 GLU A C 1
ATOM 698 O O . GLU A 1 84 ? -2.399 2.308 3.960 1.00 98.50 84 GLU A O 1
ATOM 703 N N . ARG A 1 85 ? -0.156 2.598 4.097 1.00 98.19 85 ARG A N 1
ATOM 704 C CA . ARG A 1 85 ? -0.055 3.619 3.049 1.00 98.19 85 ARG A CA 1
ATOM 705 C C . ARG A 1 85 ? -0.203 3.012 1.667 1.00 98.19 85 ARG A C 1
ATOM 707 O O . ARG A 1 85 ? -1.045 3.445 0.882 1.00 98.19 85 ARG A O 1
ATOM 714 N N . ARG A 1 86 ? 0.609 1.993 1.362 1.00 97.50 86 ARG A N 1
ATOM 715 C CA . ARG A 1 86 ? 0.663 1.371 0.028 1.00 97.50 86 ARG A CA 1
ATOM 716 C C . ARG A 1 86 ? -0.675 0.776 -0.394 1.00 97.50 86 ARG A C 1
ATOM 718 O O . ARG A 1 86 ? -1.024 0.816 -1.568 1.00 97.50 86 ARG A O 1
ATOM 725 N N . TYR A 1 87 ? -1.431 0.259 0.568 1.00 98.44 87 TYR A N 1
ATOM 726 C CA . TYR A 1 87 ? -2.748 -0.317 0.342 1.00 98.44 87 TYR A CA 1
ATOM 727 C C . TYR A 1 87 ? -3.885 0.627 0.763 1.00 98.44 87 TYR A C 1
ATOM 729 O O . TYR A 1 87 ? -5.009 0.183 0.986 1.00 98.44 87 TYR A O 1
ATOM 737 N N . HIS A 1 88 ? -3.631 1.930 0.890 1.00 98.50 88 HIS A N 1
ATOM 738 C CA . HIS A 1 88 ? -4.681 2.903 1.178 1.00 98.50 88 HIS A CA 1
ATOM 739 C C . HIS A 1 88 ? -5.616 3.097 -0.028 1.00 98.50 88 HIS A C 1
ATOM 741 O O . HIS A 1 88 ? -5.176 3.026 -1.179 1.00 98.50 88 HIS A O 1
ATOM 747 N N . LEU A 1 89 ? -6.884 3.460 0.214 1.00 96.94 89 LEU A N 1
ATOM 748 C CA . LEU A 1 89 ? -7.849 3.840 -0.837 1.00 96.94 89 LEU A CA 1
ATOM 749 C C . LEU A 1 89 ? -7.336 4.982 -1.737 1.00 96.94 89 LEU A C 1
ATOM 751 O O . LEU A 1 89 ? -7.724 5.088 -2.901 1.00 96.94 89 LEU A O 1
ATOM 755 N N . ARG A 1 90 ? -6.412 5.793 -1.221 1.00 96.00 90 ARG A N 1
ATOM 756 C CA . ARG A 1 90 ? -5.775 6.913 -1.924 1.00 96.00 90 ARG A CA 1
ATOM 757 C C . ARG A 1 90 ? -4.659 6.500 -2.891 1.00 96.00 90 ARG A C 1
ATOM 759 O O . ARG A 1 90 ? -4.415 7.237 -3.843 1.00 96.00 90 ARG A O 1
ATOM 766 N N . TYR A 1 91 ? -3.996 5.360 -2.659 1.00 96.62 91 TYR A N 1
ATOM 767 C CA . TYR A 1 91 ? -2.709 5.034 -3.299 1.00 96.62 91 TYR A CA 1
ATOM 768 C C . TYR A 1 91 ? -2.622 3.647 -3.937 1.00 96.62 91 TYR A C 1
ATOM 770 O O . TYR A 1 91 ? -1.868 3.460 -4.890 1.00 96.62 91 TYR A O 1
ATOM 778 N N . TYR A 1 92 ? -3.386 2.665 -3.454 1.00 98.00 92 TYR A N 1
ATOM 779 C CA . TYR A 1 92 ? -3.300 1.304 -3.981 1.00 98.00 92 TYR A CA 1
ATOM 780 C C . TYR A 1 92 ? -3.658 1.266 -5.466 1.00 98.00 92 TYR A C 1
ATOM 782 O O . TYR A 1 92 ? -4.780 1.640 -5.825 1.00 98.00 92 TYR A O 1
ATOM 790 N N . LYS A 1 93 ? -2.731 0.786 -6.299 1.00 97.56 93 LYS A N 1
ATOM 791 C CA . LYS A 1 93 ? -2.896 0.638 -7.749 1.00 97.56 93 LYS A CA 1
ATOM 792 C C . LYS A 1 93 ? -3.229 1.939 -8.483 1.00 97.56 93 LYS A C 1
ATOM 794 O O . LYS A 1 93 ? -3.810 1.897 -9.553 1.00 97.56 93 LYS A O 1
ATOM 799 N N . THR A 1 94 ? -2.855 3.100 -7.945 1.00 95.56 94 THR A N 1
ATOM 800 C CA . THR A 1 94 ? -3.123 4.398 -8.599 1.00 95.56 94 THR A CA 1
ATOM 801 C C . THR A 1 94 ? -1.957 4.905 -9.446 1.00 95.56 94 THR A C 1
ATOM 803 O O . THR A 1 94 ? -2.005 6.018 -9.957 1.00 95.56 94 THR A O 1
ATOM 806 N N . GLY A 1 95 ? -0.885 4.120 -9.559 1.00 92.62 95 GLY A N 1
ATOM 807 C CA . GLY A 1 95 ? 0.274 4.417 -10.392 1.00 92.62 95 GLY A CA 1
ATOM 808 C C . GLY A 1 95 ? 0.867 3.137 -10.967 1.00 92.62 95 GLY A C 1
ATOM 809 O O . GLY A 1 95 ? 0.819 2.086 -10.319 1.00 92.62 95 GLY A O 1
ATOM 810 N N . ILE A 1 96 ? 1.415 3.238 -12.178 1.00 92.25 96 ILE A N 1
ATOM 811 C CA . ILE A 1 96 ? 2.046 2.125 -12.892 1.00 92.25 96 ILE A CA 1
ATOM 812 C C . ILE A 1 96 ? 3.358 1.733 -12.202 1.00 92.25 96 ILE A C 1
ATOM 814 O O . ILE A 1 96 ? 4.128 2.588 -11.758 1.00 92.25 96 ILE A O 1
ATOM 818 N N . CYS A 1 97 ? 3.597 0.430 -12.071 1.00 93.94 97 CYS A N 1
ATOM 819 C CA . CYS A 1 97 ? 4.841 -0.102 -11.542 1.00 93.94 97 CYS A CA 1
ATOM 820 C C . CYS A 1 97 ? 5.970 0.122 -12.548 1.00 93.94 97 CYS A C 1
ATOM 822 O O . CYS A 1 97 ? 5.800 -0.106 -13.738 1.00 93.94 97 CYS A O 1
ATOM 824 N N . VAL A 1 98 ? 7.144 0.508 -12.053 1.00 94.25 98 VAL A N 1
ATOM 825 C CA . VAL A 1 98 ? 8.354 0.663 -12.881 1.00 94.25 98 VAL A CA 1
ATOM 826 C C . VAL A 1 98 ? 9.055 -0.664 -13.177 1.00 94.25 98 VAL A C 1
ATOM 828 O O . VAL A 1 98 ? 10.005 -0.694 -13.947 1.00 94.25 98 VAL A O 1
ATOM 831 N N . TYR A 1 99 ? 8.642 -1.736 -12.501 1.00 91.00 99 TYR A N 1
ATOM 832 C CA . TYR A 1 99 ? 9.214 -3.063 -12.664 1.00 91.00 99 TYR A CA 1
ATOM 833 C C . TYR A 1 99 ? 8.304 -3.920 -13.532 1.00 91.00 99 TYR A C 1
ATOM 835 O O . TYR A 1 99 ? 7.079 -3.864 -13.396 1.00 91.00 99 TYR A O 1
ATOM 843 N N . ASP A 1 100 ? 8.922 -4.773 -14.339 1.00 91.75 100 ASP A N 1
ATOM 844 C CA . ASP A 1 100 ? 8.211 -5.731 -15.172 1.00 91.75 100 ASP A CA 1
ATOM 845 C C . ASP A 1 100 ? 7.520 -6.825 -14.348 1.00 91.75 100 ASP A C 1
ATOM 847 O O . ASP A 1 100 ? 7.667 -6.943 -13.119 1.00 91.75 100 ASP A O 1
ATOM 851 N N . THR A 1 101 ? 6.741 -7.636 -15.058 1.00 96.50 101 THR A N 1
ATOM 852 C CA . THR A 1 101 ? 6.139 -8.852 -14.516 1.00 96.50 101 THR A CA 1
ATOM 853 C C . THR A 1 101 ? 6.906 -10.089 -14.967 1.00 96.50 101 THR A C 1
ATOM 855 O O . THR A 1 101 ? 7.516 -10.100 -16.034 1.00 96.50 101 THR A O 1
ATOM 858 N N . ASP A 1 102 ? 6.910 -11.121 -14.128 1.00 95.94 102 ASP A N 1
ATOM 859 C CA . ASP A 1 102 ? 7.392 -12.449 -14.488 1.00 95.94 102 ASP A CA 1
ATOM 860 C C . ASP A 1 102 ? 6.396 -13.169 -15.418 1.00 95.94 102 ASP A C 1
ATOM 862 O O . ASP A 1 102 ? 5.289 -12.693 -15.673 1.00 95.94 102 ASP A O 1
ATOM 866 N N . ALA A 1 103 ? 6.758 -14.365 -15.891 1.00 96.44 103 ALA A N 1
ATOM 867 C CA . ALA A 1 103 ? 5.898 -15.182 -16.757 1.00 96.44 103 ALA A CA 1
ATOM 868 C C . ALA A 1 103 ? 4.546 -15.571 -16.118 1.00 96.44 103 ALA A C 1
ATOM 870 O O . ALA A 1 103 ? 3.652 -16.052 -16.808 1.00 96.44 103 ALA A O 1
ATOM 871 N N . ARG A 1 104 ? 4.386 -15.382 -14.802 1.00 94.69 104 ARG A N 1
ATOM 872 C CA . ARG A 1 104 ? 3.151 -15.642 -14.051 1.00 94.69 104 ARG A CA 1
ATOM 873 C C . ARG A 1 104 ? 2.332 -14.364 -13.826 1.00 94.69 104 ARG A C 1
ATOM 875 O O . ARG A 1 104 ? 1.320 -14.427 -13.132 1.00 94.69 104 ARG A O 1
ATOM 882 N N . GLY A 1 105 ? 2.769 -13.222 -14.360 1.00 93.31 105 GLY A N 1
ATOM 883 C CA . GLY A 1 105 ? 2.121 -11.920 -14.196 1.00 93.31 105 GLY A CA 1
ATOM 884 C C . GLY A 1 105 ? 2.403 -11.231 -12.856 1.00 93.31 105 GLY A C 1
ATOM 885 O O . GLY A 1 105 ? 1.734 -10.257 -12.517 1.00 93.31 105 GLY A O 1
ATOM 886 N N . ASN A 1 106 ? 3.374 -11.703 -12.067 1.00 95.62 106 ASN A N 1
ATOM 887 C CA . ASN A 1 106 ? 3.725 -11.092 -10.782 1.00 95.62 106 ASN A CA 1
ATOM 888 C C . ASN A 1 106 ? 4.872 -10.100 -10.938 1.00 95.62 106 ASN A C 1
ATOM 890 O O . ASN A 1 106 ? 5.786 -10.322 -11.721 1.00 95.62 106 ASN A O 1
ATOM 894 N N . CYS A 1 107 ? 4.894 -9.040 -10.130 1.00 96.19 107 CYS A N 1
ATOM 895 C CA . CYS A 1 107 ? 6.011 -8.097 -10.122 1.00 96.19 107 CYS A CA 1
ATOM 896 C C . CYS A 1 107 ? 7.339 -8.810 -9.840 1.00 96.19 107 CYS A C 1
ATOM 898 O O . CYS A 1 107 ? 7.474 -9.442 -8.792 1.00 96.19 107 CYS A O 1
ATOM 900 N N . VAL A 1 108 ? 8.358 -8.607 -10.679 1.00 95.00 108 VAL A N 1
ATOM 901 C CA . VAL A 1 108 ? 9.686 -9.216 -10.461 1.00 95.00 108 VAL A CA 1
ATOM 902 C C . VAL A 1 108 ? 10.340 -8.766 -9.150 1.00 95.00 108 VAL A C 1
ATOM 904 O O . VAL A 1 108 ? 11.137 -9.493 -8.562 1.00 95.00 108 VAL A O 1
ATOM 907 N N . LYS A 1 109 ? 9.993 -7.566 -8.660 1.00 93.38 109 LYS A N 1
ATOM 908 C CA . LYS A 1 109 ? 10.563 -7.004 -7.428 1.00 93.38 109 LYS A CA 1
ATOM 909 C C . LYS A 1 109 ? 9.732 -7.295 -6.180 1.00 93.38 109 LYS A C 1
ATOM 911 O O . LYS A 1 109 ? 10.297 -7.568 -5.125 1.00 93.38 109 LYS A O 1
ATOM 916 N N . ASN A 1 110 ? 8.409 -7.175 -6.285 1.00 92.50 110 ASN A N 1
ATOM 917 C CA . ASN A 1 110 ? 7.490 -7.189 -5.138 1.00 92.50 110 ASN A CA 1
ATOM 918 C C . ASN A 1 110 ? 6.549 -8.404 -5.125 1.00 92.50 110 ASN A C 1
ATOM 920 O O . ASN A 1 110 ? 5.704 -8.520 -4.235 1.00 92.50 110 ASN A O 1
ATOM 924 N N . GLY A 1 111 ? 6.681 -9.296 -6.107 1.00 93.94 111 GLY A N 1
ATOM 925 C CA . GLY A 1 111 ? 5.868 -10.492 -6.248 1.00 93.94 111 GLY A CA 1
ATOM 926 C C . GLY A 1 111 ? 4.378 -10.193 -6.477 1.00 93.94 111 GLY A C 1
ATOM 927 O O . GLY A 1 111 ? 4.023 -9.128 -6.996 1.00 93.94 111 GLY A O 1
ATOM 928 N N . PRO A 1 112 ? 3.486 -11.119 -6.077 1.00 94.75 112 PRO A N 1
ATOM 929 C CA . PRO A 1 112 ? 2.043 -11.005 -6.316 1.00 94.75 112 PRO A CA 1
ATOM 930 C C . PRO A 1 112 ? 1.387 -9.847 -5.547 1.00 94.75 112 PRO A C 1
ATOM 932 O O . PRO A 1 112 ? 0.298 -9.398 -5.889 1.00 94.75 112 PRO A O 1
ATOM 935 N N . HIS A 1 113 ? 2.044 -9.345 -4.499 1.00 96.50 113 HIS A N 1
ATOM 936 C CA . HIS A 1 113 ? 1.537 -8.288 -3.621 1.00 96.50 113 HIS A CA 1
ATOM 937 C C . HIS A 1 113 ? 2.137 -6.920 -3.977 1.00 96.50 113 HIS A C 1
ATOM 939 O O . HIS A 1 113 ? 2.437 -6.092 -3.111 1.00 96.50 113 HIS A O 1
ATOM 945 N N . CYS A 1 114 ? 2.370 -6.669 -5.264 1.00 96.69 114 CYS A N 1
ATOM 946 C CA . CYS A 1 114 ? 2.776 -5.346 -5.706 1.00 96.69 114 CYS A CA 1
ATOM 947 C C . CYS A 1 114 ? 1.617 -4.353 -5.538 1.00 96.69 114 CYS A C 1
ATOM 949 O O . CYS A 1 114 ? 0.506 -4.579 -6.019 1.00 96.69 114 CYS A O 1
ATOM 951 N N . ALA A 1 115 ? 1.879 -3.233 -4.861 1.00 97.25 115 ALA A N 1
ATOM 952 C CA . ALA A 1 115 ? 0.880 -2.185 -4.643 1.00 97.25 115 ALA A CA 1
ATOM 953 C C . ALA A 1 115 ? 0.713 -1.233 -5.844 1.00 97.25 115 ALA A C 1
ATOM 955 O O . ALA A 1 115 ? -0.213 -0.427 -5.847 1.00 97.25 115 ALA A O 1
ATOM 956 N N . PHE A 1 116 ? 1.591 -1.328 -6.846 1.00 97.06 116 PHE A N 1
ATOM 957 C CA . PHE A 1 116 ? 1.533 -0.567 -8.096 1.00 97.06 116 PHE A CA 1
ATOM 958 C C . PHE A 1 116 ? 0.901 -1.400 -9.210 1.00 97.06 116 PHE A C 1
ATOM 960 O O . PHE A 1 116 ? 0.920 -2.632 -9.147 1.00 97.06 116 PHE A O 1
ATOM 967 N N . ALA A 1 117 ? 0.318 -0.727 -10.196 1.00 96.19 117 ALA A N 1
ATOM 968 C CA . ALA A 1 117 ? -0.404 -1.355 -11.293 1.00 96.19 117 ALA A CA 1
ATOM 969 C C . ALA A 1 117 ? 0.549 -1.893 -12.371 1.00 96.19 117 ALA A C 1
ATOM 971 O O . ALA A 1 117 ? 1.463 -1.182 -12.782 1.00 96.19 117 ALA A O 1
ATOM 972 N N . HIS A 1 118 ? 0.339 -3.114 -12.857 1.00 95.00 118 HIS A N 1
ATOM 973 C CA . HIS A 1 118 ? 1.128 -3.715 -13.945 1.00 95.00 118 HIS A CA 1
ATOM 974 C C . HIS A 1 118 ? 0.373 -3.690 -15.281 1.00 95.00 118 HIS A C 1
ATOM 976 O O . HIS A 1 118 ? 0.199 -4.702 -15.952 1.00 95.00 118 HIS A O 1
ATOM 982 N N . GLY A 1 119 ? -0.095 -2.498 -15.652 1.00 89.69 119 GLY A N 1
ATOM 983 C CA . GLY A 1 119 ? -0.872 -2.245 -16.862 1.00 89.69 119 GLY A CA 1
ATOM 984 C C . GLY A 1 119 ? -2.118 -1.414 -16.572 1.00 89.69 119 GLY A C 1
ATOM 985 O O . GLY A 1 119 ? -2.519 -1.254 -15.420 1.00 89.69 119 GLY A O 1
ATOM 986 N N . LEU A 1 120 ? -2.743 -0.883 -17.625 1.00 89.25 120 LEU A N 1
ATOM 987 C CA . LEU A 1 120 ? -3.944 -0.047 -17.496 1.00 89.25 120 LEU A CA 1
ATOM 988 C C . LEU A 1 120 ? -5.135 -0.813 -16.905 1.00 89.25 120 LEU A C 1
ATOM 990 O O . LEU A 1 120 ? -5.924 -0.234 -16.169 1.00 89.25 120 LEU A O 1
ATOM 994 N N . HIS A 1 121 ? -5.224 -2.119 -17.162 1.00 91.69 121 HIS A N 1
ATOM 995 C CA . HIS A 1 121 ? -6.267 -2.990 -16.613 1.00 91.69 121 HIS A CA 1
ATOM 996 C C . HIS A 1 121 ? -6.170 -3.176 -15.085 1.00 91.69 121 HIS A C 1
ATOM 998 O O . HIS A 1 121 ? -7.158 -3.509 -14.440 1.00 91.69 121 HIS A O 1
ATOM 1004 N N . ASP A 1 122 ? -4.984 -2.971 -14.508 1.00 94.81 122 ASP A N 1
ATOM 1005 C CA . ASP A 1 122 ? -4.714 -3.062 -13.067 1.00 94.81 122 ASP A CA 1
ATOM 1006 C C . ASP A 1 122 ? -4.656 -1.665 -12.419 1.00 94.81 122 ASP A C 1
ATOM 1008 O O . ASP A 1 122 ? -4.491 -1.542 -11.208 1.00 94.81 122 ASP A O 1
ATOM 1012 N N . LEU A 1 123 ? -4.780 -0.591 -13.209 1.00 94.31 123 LEU A N 1
ATOM 1013 C CA . LEU A 1 123 ? -4.750 0.788 -12.731 1.00 94.31 123 LEU A CA 1
ATOM 1014 C C . LEU A 1 123 ? -6.128 1.205 -12.199 1.00 94.31 123 LEU A C 1
ATOM 1016 O O . LEU A 1 123 ? -7.165 0.957 -12.806 1.00 94.31 123 LEU A O 1
ATOM 1020 N N . ARG A 1 124 ? -6.135 1.884 -11.054 1.00 95.25 124 ARG A N 1
ATOM 1021 C CA . ARG A 1 124 ? -7.332 2.349 -10.352 1.00 95.25 124 ARG A CA 1
ATOM 1022 C C . ARG A 1 124 ? -7.274 3.854 -10.124 1.00 95.25 124 ARG A C 1
ATOM 1024 O O . ARG A 1 124 ? -6.232 4.390 -9.751 1.00 95.25 124 ARG A O 1
ATOM 1031 N N . SER A 1 125 ? -8.420 4.521 -10.210 1.00 91.56 125 SER A N 1
ATOM 1032 C CA . SER A 1 125 ? -8.538 5.919 -9.791 1.00 91.56 125 SER A CA 1
ATOM 1033 C C . SER A 1 125 ? -8.338 6.078 -8.272 1.00 91.56 125 SER A C 1
ATOM 1035 O O . SER A 1 125 ? -8.872 5.283 -7.483 1.00 91.56 125 SER A O 1
ATOM 1037 N N . PRO A 1 126 ? -7.578 7.092 -7.821 1.00 92.31 126 PRO A N 1
ATOM 1038 C CA . PRO A 1 126 ? -7.451 7.398 -6.402 1.00 92.31 126 PRO A CA 1
ATOM 1039 C C . PRO A 1 126 ? -8.802 7.789 -5.798 1.00 92.31 126 PRO A C 1
ATOM 1041 O O . PRO A 1 126 ? -9.616 8.459 -6.426 1.00 92.31 126 PRO A O 1
ATOM 1044 N N . VAL A 1 127 ? -9.031 7.379 -4.549 1.00 92.81 127 VAL A N 1
ATOM 1045 C CA . VAL A 1 127 ? -10.134 7.904 -3.737 1.00 92.81 127 VAL A CA 1
ATOM 1046 C C . VAL A 1 127 ? -9.582 9.040 -2.892 1.00 92.81 127 VAL A C 1
ATOM 1048 O O . VAL A 1 127 ? -8.538 8.882 -2.256 1.00 92.81 127 VAL A O 1
ATOM 1051 N N . TYR A 1 128 ? -10.304 10.150 -2.880 1.00 89.62 128 TYR A N 1
ATOM 1052 C CA . TYR A 1 128 ? -9.955 11.378 -2.182 1.00 89.62 128 TYR A CA 1
ATOM 1053 C C . TYR A 1 128 ? -10.814 11.550 -0.924 1.00 89.62 128 TYR A C 1
ATOM 1055 O O . TYR A 1 128 ? -11.963 11.098 -0.880 1.00 89.62 128 TYR A O 1
ATOM 1063 N N . ASP A 1 129 ? -10.250 12.189 0.099 1.00 88.62 129 ASP A N 1
ATOM 1064 C CA . ASP A 1 129 ? -11.017 12.623 1.272 1.00 88.62 129 ASP A CA 1
ATOM 1065 C C . ASP A 1 129 ? -11.955 13.776 0.866 1.00 88.62 129 ASP A C 1
ATOM 1067 O O . ASP A 1 129 ? -11.646 14.510 -0.072 1.00 88.62 129 ASP A O 1
ATOM 1071 N N . ALA A 1 130 ? -13.084 13.965 1.552 1.00 85.31 130 ALA A N 1
ATOM 1072 C CA . ALA A 1 130 ? -14.026 15.052 1.275 1.00 85.31 130 ALA A CA 1
ATOM 1073 C C . ALA A 1 130 ? -13.360 16.436 1.227 1.00 85.31 130 ALA A C 1
ATOM 1075 O O . ALA A 1 130 ? -13.685 17.239 0.357 1.00 85.31 130 ALA A O 1
ATOM 1076 N N . LYS A 1 131 ? -12.378 16.704 2.100 1.00 79.94 131 LYS A N 1
ATOM 1077 C CA . LYS A 1 131 ? -11.640 17.981 2.082 1.00 79.94 131 LYS A CA 1
ATOM 1078 C C . LYS A 1 131 ? -10.812 18.166 0.806 1.00 79.94 131 LYS A C 1
ATOM 1080 O O . LYS A 1 131 ? -10.784 19.255 0.244 1.00 79.94 131 LYS A O 1
ATOM 1085 N N . GLU A 1 132 ? -10.155 17.102 0.347 1.00 79.75 132 GLU A N 1
ATOM 1086 C CA . GLU A 1 132 ? -9.344 17.112 -0.881 1.00 79.75 132 GLU A CA 1
ATOM 1087 C C . GLU A 1 132 ? -10.252 17.182 -2.123 1.00 79.75 132 GLU A C 1
ATOM 1089 O O . GLU A 1 132 ? -9.917 17.861 -3.088 1.00 79.75 132 GLU A O 1
ATOM 1094 N N . GLN A 1 133 ? -11.441 16.563 -2.066 1.00 77.12 133 GLN A N 1
ATOM 1095 C CA . GLN A 1 133 ? -12.465 16.675 -3.111 1.00 77.12 133 GLN A CA 1
ATOM 1096 C C . GLN A 1 133 ? -13.036 18.090 -3.227 1.00 77.12 133 GLN A C 1
ATOM 1098 O O . GLN A 1 133 ? -13.203 18.602 -4.328 1.00 77.12 133 GLN A O 1
ATOM 1103 N N . GLN A 1 134 ? -13.318 18.750 -2.103 1.00 73.88 134 GLN A N 1
ATOM 1104 C CA . GLN A 1 134 ? -13.784 20.133 -2.130 1.00 73.88 134 GLN A CA 1
ATOM 1105 C C . GLN A 1 134 ? -12.708 21.048 -2.730 1.00 73.88 134 GLN A C 1
ATOM 1107 O O . GLN A 1 134 ? -13.008 21.846 -3.610 1.00 73.88 134 GLN A O 1
ATOM 1112 N N . ALA A 1 135 ? -11.443 20.868 -2.334 1.00 72.25 135 ALA A N 1
ATOM 1113 C CA . ALA A 1 135 ? -10.325 21.643 -2.866 1.00 72.25 135 ALA A CA 1
ATOM 1114 C C . ALA A 1 135 ? -10.137 21.474 -4.386 1.00 72.25 135 ALA A C 1
ATOM 1116 O O . ALA A 1 135 ? -9.810 22.445 -5.063 1.00 72.25 135 ALA A O 1
ATOM 1117 N N . CYS A 1 136 ? -10.380 20.280 -4.948 1.00 65.81 136 CYS A N 1
ATOM 1118 C CA . CYS A 1 136 ? -10.311 20.100 -6.402 1.00 65.81 136 CYS A CA 1
ATOM 1119 C C . CYS A 1 136 ? -11.523 20.674 -7.156 1.00 65.81 136 CYS A C 1
ATOM 1121 O O . CYS A 1 136 ? -11.385 21.025 -8.323 1.00 65.81 136 CYS A O 1
ATOM 1123 N N . LEU A 1 137 ? -12.688 20.795 -6.509 1.00 63.41 137 LEU A N 1
ATOM 1124 C CA . LEU A 1 137 ? -13.895 21.389 -7.101 1.00 63.41 137 LEU A CA 1
ATOM 1125 C C . LEU A 1 137 ? -13.910 22.922 -7.009 1.00 63.41 137 LEU A C 1
ATOM 1127 O O . LEU A 1 137 ? -14.473 23.580 -7.877 1.00 63.41 137 LEU A O 1
ATOM 1131 N N . SER A 1 138 ? -13.285 23.496 -5.979 1.00 57.03 138 SER A N 1
ATOM 1132 C CA . SER A 1 138 ? -13.246 24.943 -5.735 1.00 57.03 138 SER A CA 1
ATOM 1133 C C . SER A 1 138 ? -12.258 25.713 -6.621 1.00 57.03 138 SER A C 1
ATOM 1135 O O . SER A 1 138 ? -12.167 26.927 -6.489 1.00 57.03 138 SER A O 1
ATOM 1137 N N . GLY A 1 139 ? -11.526 25.052 -7.524 1.00 48.88 139 GLY A N 1
ATOM 1138 C CA . GLY A 1 139 ? -10.650 25.728 -8.493 1.00 48.88 139 GLY A CA 1
ATOM 1139 C C . GLY A 1 139 ? -9.361 26.341 -7.922 1.00 48.88 139 GLY A C 1
ATOM 1140 O O . GLY A 1 139 ? -8.578 26.889 -8.688 1.00 48.88 139 GLY A O 1
ATOM 1141 N N . ASP A 1 140 ? -9.098 26.196 -6.619 1.00 44.62 140 ASP A N 1
ATOM 1142 C CA . ASP A 1 140 ? -7.837 26.599 -5.961 1.00 44.62 140 ASP A CA 1
ATOM 1143 C C . ASP A 1 140 ? -6.715 25.544 -6.093 1.00 44.62 140 ASP A C 1
ATOM 1145 O O . ASP A 1 140 ? -5.612 25.700 -5.566 1.00 44.62 140 ASP A O 1
ATOM 1149 N N . ALA A 1 141 ? -6.974 24.461 -6.827 1.00 44.34 141 ALA A N 1
ATOM 1150 C CA . ALA A 1 141 ? -5.952 23.575 -7.373 1.00 44.34 141 ALA A CA 1
ATOM 1151 C C . ALA A 1 141 ? -5.723 23.930 -8.855 1.00 44.34 141 ALA A C 1
ATOM 1153 O O . ALA A 1 141 ? -6.688 24.282 -9.537 1.00 44.34 141 ALA A O 1
ATOM 1154 N N . PRO A 1 142 ? -4.486 23.827 -9.384 1.00 38.25 142 PRO A N 1
ATOM 1155 C CA . PRO A 1 142 ? -4.205 24.188 -10.768 1.00 38.25 142 PRO A CA 1
ATOM 1156 C C . PRO A 1 142 ? -5.116 23.379 -11.698 1.00 38.25 142 PRO A C 1
ATOM 1158 O O . PRO A 1 142 ? -5.157 22.152 -11.639 1.00 38.25 142 PRO A O 1
ATOM 1161 N N . THR A 1 143 ? -5.882 24.124 -12.490 1.00 34.31 143 THR A N 1
ATOM 1162 C CA . THR A 1 143 ? -6.909 23.723 -13.456 1.00 34.31 143 THR A CA 1
ATOM 1163 C C . THR A 1 143 ? -6.839 22.274 -13.959 1.00 34.31 143 THR A C 1
ATOM 1165 O O . THR A 1 143 ? -5.993 21.908 -14.774 1.00 34.31 143 THR A O 1
ATOM 1168 N N . ALA A 1 144 ? -7.831 21.474 -13.561 1.00 43.88 144 ALA A N 1
ATOM 1169 C CA . ALA A 1 144 ? -8.302 20.324 -14.325 1.00 43.88 144 ALA A CA 1
ATOM 1170 C C . ALA A 1 144 ? -9.607 20.732 -15.023 1.00 43.88 144 ALA A C 1
ATOM 1172 O O . ALA A 1 144 ? -10.695 20.619 -14.463 1.00 43.88 144 ALA A O 1
ATOM 1173 N N . SER A 1 145 ? -9.491 21.285 -16.229 1.00 36.03 145 SER A N 1
ATOM 1174 C CA . SER A 1 145 ? -10.630 21.468 -17.130 1.00 36.03 145 SER A CA 1
ATOM 1175 C C . SER A 1 145 ? -11.145 20.101 -17.587 1.00 36.03 145 SER A C 1
ATOM 1177 O O . SER A 1 145 ? -10.347 19.217 -17.902 1.00 36.03 145 SER A O 1
ATOM 1179 N N . GLY A 1 146 ? -12.473 19.947 -17.581 1.00 31.59 146 GLY A N 1
ATOM 1180 C CA . GLY A 1 146 ? -13.199 18.752 -18.012 1.00 31.59 146 GLY A CA 1
ATOM 1181 C C . GLY A 1 146 ? -13.143 18.488 -19.527 1.00 31.59 146 GLY A C 1
ATOM 1182 O O . GLY A 1 146 ? -12.173 18.848 -20.186 1.00 31.59 146 GLY A O 1
ATOM 1183 N N . PRO A 1 147 ? -14.146 17.790 -20.077 1.00 52.91 147 PRO A N 1
ATOM 1184 C CA . PRO A 1 147 ? -13.990 16.413 -20.510 1.00 52.91 147 PRO A CA 1
ATOM 1185 C C . PRO A 1 147 ? -13.936 16.331 -22.032 1.00 52.91 147 PRO A C 1
ATOM 1187 O O . PRO A 1 147 ? -14.989 16.401 -22.641 1.00 52.91 147 PRO A O 1
ATOM 1190 N N . GLU A 1 148 ? -12.764 16.123 -22.636 1.00 29.28 148 GLU A N 1
ATOM 1191 C CA . GLU A 1 148 ? -12.688 15.669 -24.030 1.00 29.28 148 GLU A CA 1
ATOM 1192 C C . GLU A 1 148 ? -11.539 14.689 -24.276 1.00 29.28 148 GLU A C 1
ATOM 1194 O O . GLU A 1 148 ? -10.543 14.608 -23.556 1.00 29.28 148 GLU A O 1
ATOM 1199 N N . GLU A 1 149 ? -11.793 13.870 -25.283 1.00 39.94 149 GLU A N 1
ATOM 1200 C CA . GLU A 1 149 ? -11.173 12.615 -25.651 1.00 39.94 149 GLU A CA 1
ATOM 1201 C C . GLU A 1 149 ? -9.681 12.734 -25.990 1.00 39.94 149 GLU A C 1
ATOM 1203 O O . GLU A 1 149 ? -9.293 13.298 -27.009 1.00 39.94 149 GLU A O 1
ATOM 1208 N N . ASN A 1 150 ? -8.827 12.124 -25.168 1.00 31.75 150 ASN A N 1
ATOM 1209 C CA . ASN A 1 150 ? -7.696 11.311 -25.622 1.00 31.75 150 ASN A CA 1
ATOM 1210 C C . ASN A 1 150 ? -6.972 10.713 -24.416 1.00 31.75 150 ASN A C 1
ATOM 1212 O O . ASN A 1 150 ? -6.779 11.377 -23.399 1.00 31.75 150 ASN A O 1
ATOM 1216 N N . GLY A 1 151 ? -6.553 9.454 -24.531 1.00 39.62 151 GLY A N 1
ATOM 1217 C CA . G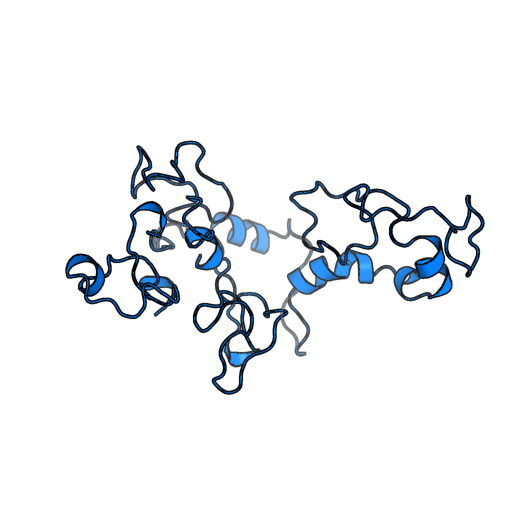LY A 1 151 ? -5.828 8.715 -23.497 1.00 39.62 151 GLY A CA 1
ATOM 1218 C C . GLY A 1 151 ? -4.434 9.280 -23.201 1.00 39.62 151 GLY A C 1
ATOM 1219 O O . GLY A 1 151 ? -3.431 8.693 -23.599 1.00 39.62 151 GLY A O 1
ATOM 1220 N N . GLY A 1 152 ? -4.372 10.400 -22.479 1.00 32.66 152 GLY A N 1
ATOM 1221 C CA . GLY A 1 152 ? -3.157 11.026 -21.952 1.00 32.66 152 GLY A CA 1
ATOM 1222 C C . GLY A 1 152 ? -2.996 10.821 -20.436 1.00 32.66 152 GLY A C 1
ATOM 1223 O O . GLY A 1 152 ? -3.981 10.595 -19.732 1.00 32.66 152 GLY A O 1
ATOM 1224 N N . PRO A 1 153 ? -1.758 10.861 -19.90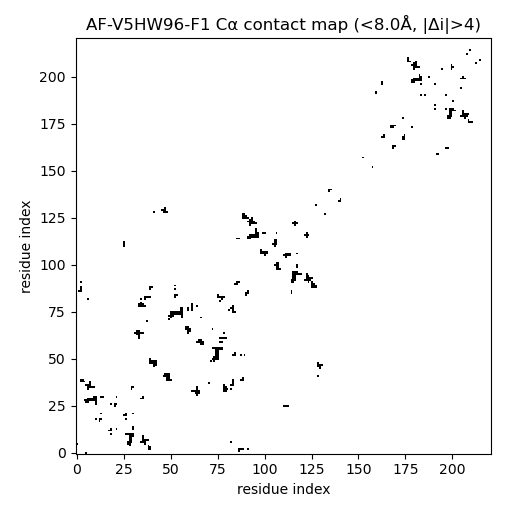8 1.00 38.66 153 PRO A N 1
ATOM 1225 C CA . PRO A 1 153 ? -1.447 10.395 -18.562 1.00 38.66 153 PRO A CA 1
ATOM 1226 C C . PRO A 1 153 ? -1.922 11.393 -17.490 1.00 38.66 153 PRO A C 1
ATOM 1228 O O . PRO A 1 153 ? -2.015 12.597 -17.727 1.00 38.66 153 PRO A O 1
ATOM 1231 N N . ASN A 1 154 ? -2.243 10.875 -16.299 1.00 39.84 154 ASN A N 1
ATOM 1232 C CA . ASN A 1 154 ? -2.858 11.615 -15.194 1.00 39.84 154 ASN A CA 1
ATOM 1233 C C . ASN A 1 154 ? -2.061 12.878 -14.815 1.00 39.84 154 ASN A C 1
ATOM 1235 O O . ASN A 1 154 ? -0.842 12.932 -14.941 1.00 39.84 154 ASN A O 1
ATOM 1239 N N . SER A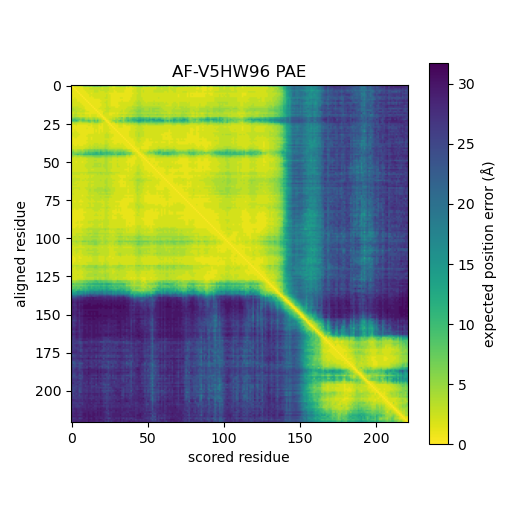 1 155 ? -2.718 13.869 -14.209 1.00 48.28 155 SER A N 1
ATOM 1240 C CA . SER A 1 155 ? -2.086 15.110 -13.717 1.00 48.28 155 SER A CA 1
ATOM 1241 C C . SER A 1 155 ? -0.904 14.894 -12.742 1.00 48.28 155 SER A C 1
ATOM 1243 O O . SER A 1 155 ? -0.098 15.797 -12.536 1.00 48.28 155 SER A O 1
ATOM 1245 N N . LEU A 1 156 ? -0.740 13.689 -12.176 1.00 45.69 156 LEU A N 1
ATOM 1246 C CA . LEU A 1 156 ? 0.438 13.294 -11.389 1.00 45.69 156 LEU A CA 1
ATOM 1247 C C . LEU A 1 156 ? 1.626 12.841 -12.254 1.00 45.69 156 LEU A C 1
ATOM 1249 O O . LEU A 1 156 ? 2.769 12.989 -11.833 1.00 45.69 156 LEU A O 1
ATOM 1253 N N . ASP A 1 157 ? 1.383 12.320 -13.458 1.00 43.81 157 ASP A N 1
ATOM 1254 C CA . ASP A 1 157 ? 2.406 12.151 -14.490 1.00 43.81 157 ASP A CA 1
ATOM 1255 C C . ASP A 1 157 ? 2.844 13.518 -15.026 1.00 43.81 157 ASP A C 1
ATOM 1257 O O . ASP A 1 157 ? 4.034 13.709 -15.243 1.00 43.81 157 ASP A O 1
ATOM 1261 N N . LYS A 1 158 ? 1.927 14.494 -15.121 1.00 41.47 158 LYS A N 1
ATOM 1262 C CA . LYS A 1 158 ? 2.262 15.894 -15.434 1.00 41.47 158 LYS A CA 1
ATOM 1263 C C . LYS A 1 158 ? 3.127 16.530 -14.345 1.00 41.47 158 LYS A C 1
ATOM 1265 O O . LYS A 1 158 ? 4.093 17.195 -14.676 1.00 41.47 158 LYS A O 1
ATOM 1270 N N . GLU A 1 159 ? 2.895 16.246 -13.059 1.00 44.94 159 GLU A N 1
ATOM 1271 C CA . GLU A 1 159 ? 3.808 16.662 -11.978 1.00 44.94 159 GLU A CA 1
ATOM 1272 C C . GLU A 1 159 ? 5.107 15.845 -11.909 1.00 44.94 159 GLU A C 1
ATOM 1274 O O . GLU A 1 159 ? 6.152 16.408 -11.568 1.00 44.94 159 GLU A O 1
ATOM 1279 N N . ARG A 1 160 ? 5.080 14.547 -12.260 1.00 43.59 160 ARG A N 1
ATOM 1280 C CA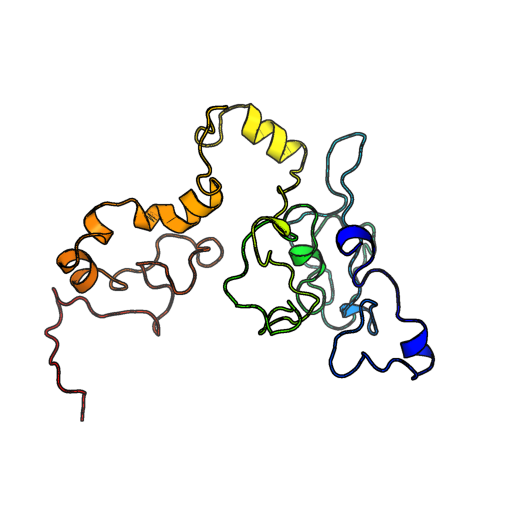 . ARG A 1 160 ? 6.278 13.701 -12.435 1.00 43.59 160 ARG A CA 1
ATOM 1281 C C . ARG A 1 160 ? 7.154 14.227 -13.580 1.00 43.59 160 ARG A C 1
ATOM 1283 O O . ARG A 1 160 ? 8.375 14.249 -13.428 1.00 43.59 160 ARG A O 1
ATOM 1290 N N . ASN A 1 161 ? 6.530 14.743 -14.635 1.00 44.38 161 ASN A N 1
ATOM 1291 C CA . ASN A 1 161 ? 7.149 15.375 -15.794 1.00 44.38 161 ASN A CA 1
ATOM 1292 C C . ASN A 1 161 ? 7.238 16.904 -15.710 1.00 44.38 161 ASN A C 1
ATOM 1294 O O . ASN A 1 161 ? 7.791 17.485 -16.622 1.00 44.38 161 ASN A O 1
ATOM 1298 N N . ALA A 1 162 ? 6.793 17.600 -14.661 1.00 51.00 162 ALA A N 1
ATOM 1299 C CA . ALA A 1 162 ? 6.701 19.072 -14.714 1.00 51.00 162 ALA A CA 1
ATOM 1300 C C . ALA A 1 162 ? 8.063 19.787 -14.850 1.00 51.00 162 ALA A C 1
ATOM 1302 O O . ALA A 1 162 ? 8.111 20.954 -15.215 1.00 51.00 162 ALA A O 1
ATOM 1303 N N . LEU A 1 163 ? 9.178 19.100 -14.563 1.00 50.78 163 LEU A N 1
ATOM 1304 C CA . LEU A 1 163 ? 10.535 19.580 -14.888 1.00 50.78 163 LEU A CA 1
ATOM 1305 C C . LEU A 1 163 ? 11.063 19.056 -16.238 1.00 50.78 163 LEU A C 1
ATOM 1307 O O . LEU A 1 163 ? 12.079 19.538 -16.715 1.00 50.78 163 LEU A O 1
ATOM 1311 N N . ASN A 1 164 ? 10.380 18.075 -16.827 1.00 50.69 164 ASN A N 1
ATOM 1312 C CA . ASN A 1 164 ? 10.546 17.552 -18.186 1.00 50.69 164 ASN A CA 1
ATOM 1313 C C . ASN A 1 164 ? 9.713 18.335 -19.231 1.00 50.69 164 ASN A C 1
ATOM 1315 O O . ASN A 1 164 ? 9.831 18.073 -20.423 1.00 50.69 164 ASN A O 1
ATOM 1319 N N . GLU A 1 165 ? 8.879 19.286 -18.790 1.00 54.44 165 GLU A N 1
ATOM 1320 C CA . GLU A 1 165 ? 8.096 20.186 -19.656 1.00 54.44 165 GLU A CA 1
ATOM 1321 C C . GLU A 1 165 ? 8.842 21.489 -19.991 1.00 54.44 165 GLU A C 1
ATOM 1323 O O . GLU A 1 165 ? 8.413 22.214 -20.881 1.00 54.44 165 GLU A O 1
ATOM 1328 N N . ASP A 1 166 ? 9.944 21.815 -19.296 1.00 69.31 166 ASP A N 1
ATOM 1329 C CA . ASP A 1 166 ? 10.800 22.934 -19.705 1.00 69.31 166 ASP A CA 1
ATOM 1330 C C . ASP A 1 166 ? 11.552 22.505 -20.978 1.00 69.31 166 ASP A C 1
ATOM 1332 O O . ASP A 1 166 ? 12.372 21.579 -20.906 1.00 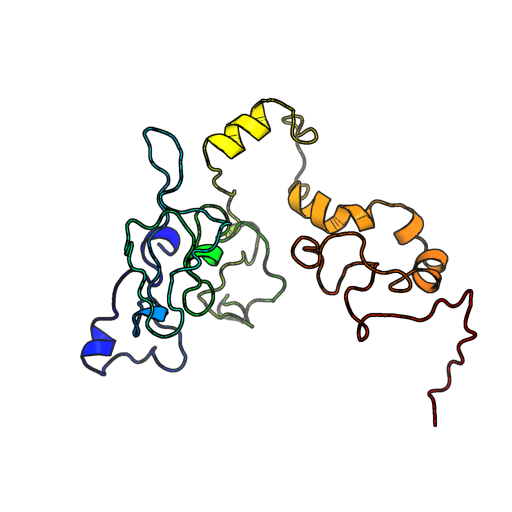69.31 166 ASP A O 1
ATOM 1336 N N . PRO A 1 167 ? 11.287 23.144 -22.138 1.00 80.12 167 PRO A N 1
ATOM 1337 C CA . PRO A 1 167 ? 11.842 22.730 -23.425 1.00 80.12 167 PRO A CA 1
ATOM 1338 C C . PRO A 1 167 ? 13.371 22.650 -23.421 1.00 80.12 167 PRO A C 1
ATOM 1340 O O . PRO A 1 167 ? 13.954 21.883 -24.185 1.00 80.12 167 PRO A O 1
ATOM 1343 N N . HIS A 1 168 ? 14.038 23.385 -22.524 1.00 78.62 168 HIS A N 1
ATOM 1344 C CA . HIS A 1 168 ? 15.487 23.319 -22.370 1.00 78.62 168 HIS A CA 1
ATOM 1345 C C . HIS A 1 168 ? 15.982 21.924 -21.962 1.00 78.62 168 HIS A C 1
ATOM 1347 O O . HIS A 1 168 ? 17.067 21.533 -22.376 1.00 78.62 168 HIS A O 1
ATOM 1353 N N . TRP A 1 169 ? 15.216 21.130 -21.205 1.00 80.88 169 TRP A N 1
ATOM 1354 C CA . TRP A 1 169 ? 15.624 19.763 -20.845 1.00 80.88 169 TRP A CA 1
ATOM 1355 C C . TRP A 1 169 ? 15.471 18.750 -21.986 1.00 80.88 169 TRP A C 1
ATOM 1357 O O . TRP A 1 169 ? 15.973 17.634 -21.864 1.00 80.88 169 TRP A O 1
ATOM 1367 N N . GLN A 1 170 ? 14.848 19.136 -23.104 1.00 79.44 170 GLN A N 1
ATOM 1368 C CA . GLN A 1 170 ? 14.851 18.355 -24.345 1.00 79.44 170 GLN A CA 1
ATOM 1369 C C . GLN A 1 170 ? 16.095 18.652 -25.203 1.00 79.44 170 GLN A C 1
ATOM 1371 O O . GLN A 1 170 ? 16.477 17.835 -26.041 1.00 79.44 170 GLN A O 1
ATOM 1376 N N . ASP A 1 171 ? 16.776 19.783 -24.970 1.00 85.75 171 ASP A N 1
ATOM 1377 C CA . ASP A 1 171 ? 18.038 20.110 -25.634 1.00 85.75 171 ASP A CA 1
ATOM 1378 C C . ASP A 1 171 ? 19.217 19.341 -25.017 1.00 85.75 171 ASP A C 1
ATOM 1380 O O . ASP A 1 171 ? 19.573 19.485 -23.843 1.00 85.75 171 ASP A O 1
ATOM 1384 N N . THR A 1 172 ? 19.903 18.566 -25.858 1.00 85.06 172 THR A N 1
ATOM 1385 C CA . THR A 1 172 ? 21.044 17.736 -25.449 1.00 85.06 172 THR A CA 1
ATOM 1386 C C . THR A 1 172 ? 22.174 18.579 -24.853 1.00 85.06 172 THR A C 1
ATOM 1388 O O . THR A 1 172 ? 22.801 18.181 -23.866 1.00 85.06 172 THR A O 1
ATOM 1391 N N . LYS A 1 173 ? 22.437 19.768 -25.410 1.00 86.38 173 LYS A N 1
ATOM 1392 C CA . LYS A 1 173 ? 23.524 20.635 -24.937 1.00 86.38 173 LYS A CA 1
ATOM 1393 C C . LYS A 1 173 ? 23.219 21.196 -23.549 1.00 86.38 173 LYS A C 1
ATOM 1395 O O . LYS A 1 173 ? 24.099 21.225 -22.680 1.00 86.38 173 LYS A O 1
ATOM 1400 N N . TYR A 1 174 ? 21.978 21.604 -23.316 1.00 87.75 174 TYR A N 1
ATOM 1401 C CA . TYR A 1 174 ? 21.517 22.073 -22.020 1.00 87.75 174 TYR A CA 1
ATOM 1402 C C . TYR A 1 174 ? 21.572 20.972 -20.954 1.00 87.75 174 TYR A C 1
ATOM 1404 O O . TYR A 1 174 ? 22.113 21.213 -19.868 1.00 87.75 174 TYR A O 1
ATOM 1412 N N . VAL A 1 175 ? 21.103 19.758 -21.265 1.00 86.88 175 VAL A N 1
ATOM 1413 C CA . VAL A 1 175 ? 21.152 18.604 -20.348 1.00 86.88 175 VAL A CA 1
ATOM 1414 C C . VAL A 1 175 ? 22.591 18.309 -19.927 1.00 86.88 175 VAL A C 1
ATOM 1416 O O . VAL A 1 175 ? 22.887 18.262 -18.732 1.00 86.88 175 VAL A O 1
ATOM 1419 N N . LEU A 1 176 ? 23.517 18.189 -20.886 1.00 86.25 176 LEU A N 1
ATOM 1420 C CA . LEU A 1 176 ? 24.932 17.909 -20.606 1.00 86.25 176 LEU A CA 1
ATOM 1421 C C . LEU A 1 176 ? 25.577 18.957 -19.690 1.00 86.25 176 LEU A C 1
ATOM 1423 O O . LEU A 1 176 ? 26.495 18.640 -18.933 1.00 86.25 176 LEU A O 1
ATOM 1427 N N . THR A 1 177 ? 25.091 20.196 -19.744 1.00 86.00 177 THR A N 1
ATOM 1428 C CA . THR A 1 177 ? 25.683 21.318 -19.019 1.00 86.00 177 THR A CA 1
ATOM 1429 C C . THR A 1 177 ? 25.082 21.532 -17.626 1.00 86.00 177 THR A C 1
ATOM 1431 O O . THR A 1 177 ? 25.796 21.979 -16.725 1.00 86.00 177 THR A O 1
ATOM 1434 N N . ASN A 1 178 ? 23.789 21.245 -17.437 1.00 89.00 178 ASN A N 1
ATOM 1435 C CA . ASN A 1 178 ? 23.046 21.640 -16.232 1.00 89.00 178 ASN A CA 1
ATOM 1436 C C . ASN A 1 178 ? 22.480 20.450 -15.426 1.00 89.00 178 ASN A C 1
ATOM 1438 O O . ASN A 1 178 ? 22.036 20.638 -14.291 1.00 89.00 178 ASN A O 1
ATOM 1442 N N . TYR A 1 179 ? 22.508 19.218 -15.954 1.00 89.94 179 TYR A N 1
ATOM 1443 C CA . TYR A 1 179 ? 21.997 18.042 -15.239 1.00 89.94 179 TYR A CA 1
ATOM 1444 C C . TYR A 1 179 ? 22.798 17.764 -13.958 1.00 89.94 179 TYR A C 1
ATOM 1446 O O . TYR A 1 179 ? 24.007 17.518 -13.991 1.00 89.94 179 TYR A O 1
ATOM 1454 N N . LYS A 1 180 ? 22.097 17.779 -12.820 1.00 91.06 180 LYS A N 1
ATOM 1455 C CA . LYS A 1 180 ? 22.596 17.527 -11.458 1.00 91.06 180 LYS A CA 1
ATOM 1456 C C . LYS A 1 180 ? 23.702 18.473 -10.993 1.00 91.06 180 LYS A C 1
ATOM 1458 O O . LYS A 1 180 ? 24.467 18.123 -10.093 1.00 91.06 180 LYS A O 1
ATOM 1463 N N . THR A 1 181 ? 23.806 19.666 -11.570 1.00 91.31 181 THR A N 1
ATOM 1464 C CA . THR A 1 181 ? 24.801 20.660 -11.136 1.00 91.31 181 THR A CA 1
ATOM 1465 C C . THR A 1 181 ? 24.302 21.535 -9.989 1.00 91.31 181 THR A C 1
ATOM 1467 O O . THR A 1 181 ? 25.116 22.060 -9.233 1.00 91.31 181 THR A O 1
ATOM 1470 N N . GLU A 1 182 ? 22.980 21.638 -9.821 1.00 90.06 182 GLU A N 1
ATOM 1471 C CA . GLU A 1 182 ? 22.303 22.470 -8.817 1.00 90.06 182 GLU A CA 1
ATOM 1472 C C . GLU A 1 182 ? 21.439 21.629 -7.859 1.00 90.06 182 GLU A C 1
ATOM 1474 O O . GLU A 1 182 ? 20.900 20.594 -8.279 1.00 90.06 182 GLU A O 1
ATOM 1479 N N . PRO A 1 183 ? 21.314 22.034 -6.576 1.00 88.25 183 PRO A N 1
ATOM 1480 C CA . PRO A 1 183 ? 20.530 21.299 -5.592 1.00 88.25 183 PRO A CA 1
ATOM 1481 C C . PRO A 1 183 ? 19.041 21.391 -5.916 1.00 88.25 183 PRO A C 1
ATOM 1483 O O . PRO A 1 183 ? 18.558 22.412 -6.416 1.00 88.25 183 PRO A O 1
ATOM 1486 N N . CYS A 1 184 ? 18.295 20.331 -5.610 1.00 86.69 184 CYS A N 1
ATOM 1487 C CA . CYS A 1 184 ? 16.859 20.365 -5.811 1.00 86.69 184 CYS A CA 1
ATOM 1488 C C . CYS A 1 184 ? 16.218 21.387 -4.877 1.00 86.69 184 CYS A C 1
ATOM 1490 O O . CYS A 1 184 ? 16.379 21.321 -3.660 1.00 86.69 184 CYS A O 1
ATOM 1492 N N . LYS A 1 185 ? 15.467 22.329 -5.454 1.00 82.25 185 LYS A N 1
ATOM 1493 C CA . LYS A 1 185 ? 14.740 23.348 -4.681 1.00 82.25 185 LYS A CA 1
ATOM 1494 C C . LYS A 1 185 ? 13.509 22.776 -3.975 1.00 82.25 185 LYS A C 1
ATOM 1496 O O . LYS A 1 185 ? 12.949 23.417 -3.092 1.00 82.25 185 LYS A O 1
ATOM 1501 N N . ARG A 1 186 ? 13.070 21.576 -4.371 1.00 76.88 186 ARG A N 1
ATOM 1502 C CA . ARG A 1 186 ? 11.960 20.875 -3.726 1.00 76.88 186 ARG A CA 1
ATOM 1503 C C . ARG A 1 186 ? 12.465 20.235 -2.431 1.00 76.88 186 ARG A C 1
ATOM 1505 O O . ARG A 1 186 ? 13.517 19.596 -2.453 1.00 76.88 186 ARG A O 1
ATOM 1512 N N . PRO A 1 187 ? 11.720 20.342 -1.317 1.00 68.81 187 PRO A N 1
ATOM 1513 C CA . PRO A 1 187 ? 12.095 19.679 -0.077 1.00 68.81 187 PRO A CA 1
ATOM 1514 C C . PRO A 1 187 ? 12.329 18.175 -0.308 1.00 68.81 187 PRO A C 1
ATOM 1516 O O . PRO A 1 187 ? 11.553 17.562 -1.050 1.00 68.81 187 PRO A O 1
ATOM 1519 N N . PRO A 1 188 ? 13.332 17.542 0.335 1.00 59.06 188 PRO A N 1
ATOM 1520 C CA . PRO A 1 188 ? 13.709 16.146 0.073 1.00 59.06 188 PRO A CA 1
ATOM 1521 C C . PRO A 1 188 ? 12.566 15.124 0.185 1.00 59.06 188 PRO A C 1
ATOM 1523 O O . PRO A 1 188 ? 12.631 14.055 -0.411 1.00 59.06 188 PRO A O 1
ATOM 1526 N N . ARG A 1 189 ? 11.501 15.449 0.932 1.00 62.12 189 ARG A N 1
ATOM 1527 C CA . ARG A 1 189 ? 10.306 14.602 1.110 1.00 62.12 189 ARG A CA 1
ATOM 1528 C C . ARG A 1 189 ? 9.203 14.835 0.068 1.00 62.12 189 ARG A C 1
ATOM 1530 O O . ARG A 1 189 ? 8.251 14.064 0.017 1.00 62.12 189 ARG A O 1
ATOM 1537 N N . LEU A 1 190 ? 9.315 15.892 -0.735 1.00 65.31 190 LEU A N 1
ATOM 1538 C CA . LEU A 1 190 ? 8.315 16.325 -1.718 1.00 65.31 190 LEU A CA 1
ATOM 1539 C C . LEU A 1 190 ? 8.785 16.149 -3.168 1.00 65.31 190 LEU A C 1
ATOM 1541 O O . LEU A 1 190 ? 7.956 16.130 -4.076 1.00 65.31 190 LEU A O 1
ATOM 1545 N N . CYS A 1 191 ? 10.086 15.963 -3.415 1.00 71.06 191 CYS A N 1
ATOM 1546 C CA . CYS A 1 191 ? 10.580 15.637 -4.751 1.00 71.06 191 CYS A CA 1
ATOM 1547 C C . CYS A 1 191 ? 10.317 14.160 -5.093 1.00 71.06 191 CYS A C 1
ATOM 1549 O O . CYS A 1 191 ? 11.142 13.278 -4.848 1.00 71.06 191 CYS A O 1
ATOM 1551 N N . ARG A 1 192 ? 9.141 13.878 -5.663 1.00 64.06 192 ARG A N 1
ATOM 1552 C CA . ARG A 1 192 ? 8.706 12.515 -6.026 1.00 64.06 192 ARG A CA 1
ATOM 1553 C C . ARG A 1 192 ? 9.431 11.926 -7.246 1.00 64.06 192 ARG A C 1
ATOM 1555 O O . ARG A 1 192 ? 9.289 10.736 -7.502 1.00 64.06 192 ARG A O 1
ATOM 1562 N N . GLN A 1 193 ? 10.233 12.716 -7.967 1.00 67.69 193 GLN A N 1
ATOM 1563 C CA . GLN A 1 193 ? 11.067 12.257 -9.090 1.00 67.69 193 GLN A CA 1
ATOM 1564 C C . GLN A 1 193 ? 12.255 11.382 -8.662 1.00 67.69 193 GLN A C 1
ATOM 1566 O O . GLN A 1 193 ? 12.832 10.688 -9.499 1.00 67.69 193 GLN A O 1
ATOM 1571 N N . GLY A 1 194 ? 12.648 11.412 -7.383 1.00 68.88 194 GLY A N 1
ATOM 1572 C CA . GLY A 1 194 ? 13.746 10.591 -6.869 1.00 68.88 194 GLY A CA 1
ATOM 1573 C C . GLY A 1 194 ? 15.045 10.758 -7.672 1.00 68.88 194 GLY A C 1
ATOM 1574 O O . GLY A 1 194 ? 15.532 11.875 -7.860 1.00 68.88 194 GLY A O 1
ATOM 1575 N N . TYR A 1 195 ? 15.600 9.639 -8.156 1.00 67.31 195 TYR A N 1
ATOM 1576 C CA . TYR A 1 195 ? 16.845 9.604 -8.937 1.00 67.31 195 TYR A CA 1
ATOM 1577 C C . TYR A 1 195 ? 16.735 10.315 -10.295 1.00 67.31 195 TYR A C 1
ATOM 1579 O O . TYR A 1 195 ? 17.730 10.858 -10.771 1.00 67.31 195 TYR A O 1
ATOM 1587 N N . ALA A 1 196 ? 15.537 10.378 -10.882 1.00 77.62 196 ALA A N 1
ATOM 1588 C CA . ALA A 1 196 ? 15.291 10.971 -12.196 1.00 77.62 196 ALA A CA 1
ATOM 1589 C C . ALA A 1 196 ? 15.164 12.508 -12.171 1.00 77.62 196 ALA A C 1
ATOM 1591 O O . ALA A 1 196 ? 14.991 13.130 -13.214 1.00 77.62 196 ALA A O 1
ATOM 1592 N N . CYS A 1 197 ? 15.232 13.149 -10.998 1.00 84.38 197 CYS A N 1
ATOM 1593 C CA . CYS A 1 197 ? 15.158 14.609 -10.909 1.00 84.38 197 CYS A CA 1
ATOM 1594 C C . CYS A 1 197 ? 16.363 15.270 -11.606 1.00 84.38 197 CYS A C 1
ATOM 1596 O O . CYS A 1 197 ? 17.487 14.897 -11.291 1.00 84.38 197 CYS A O 1
ATOM 1598 N N . PRO A 1 198 ? 16.201 16.297 -12.457 1.00 88.00 198 PRO A N 1
ATOM 1599 C CA . PRO A 1 198 ? 17.338 16.987 -13.078 1.00 88.00 198 PRO A CA 1
ATOM 1600 C C . PRO A 1 198 ? 18.272 17.715 -12.099 1.00 88.00 198 PRO A C 1
ATOM 1602 O O . PRO A 1 198 ? 19.384 18.085 -12.464 1.00 88.00 198 PRO A O 1
ATOM 1605 N N . GLN A 1 199 ? 17.843 17.914 -10.852 1.00 89.06 199 GLN A N 1
ATOM 1606 C CA . GLN A 1 199 ? 18.612 18.539 -9.774 1.00 89.06 199 GLN A CA 1
ATOM 1607 C C . GLN A 1 199 ? 19.078 17.483 -8.758 1.00 89.06 199 GLN A C 1
ATOM 1609 O O . GLN A 1 199 ? 18.443 16.434 -8.609 1.00 89.06 199 GLN A O 1
ATOM 1614 N N . TYR A 1 200 ? 20.194 17.735 -8.064 1.00 89.12 200 TYR A N 1
ATOM 1615 C CA . TYR A 1 200 ? 20.759 16.759 -7.123 1.00 89.12 200 TYR A CA 1
ATOM 1616 C C . TYR A 1 200 ? 20.145 16.880 -5.723 1.00 89.12 200 TYR A C 1
ATOM 1618 O O . TYR A 1 200 ? 19.859 17.977 -5.247 1.00 89.12 200 TYR A O 1
ATOM 1626 N N . HIS A 1 201 ? 19.986 15.752 -5.029 1.00 86.38 201 HIS A N 1
ATOM 1627 C CA . HIS A 1 201 ? 19.461 15.718 -3.650 1.00 86.38 201 HIS A CA 1
ATOM 1628 C C . HIS A 1 201 ? 20.516 15.393 -2.589 1.00 86.38 201 HIS A C 1
ATOM 1630 O O . HIS A 1 201 ? 20.289 15.601 -1.401 1.00 86.38 201 HIS A O 1
ATOM 1636 N N . ASN A 1 202 ? 21.660 14.848 -2.999 1.00 83.69 202 ASN A N 1
ATOM 1637 C CA . ASN A 1 202 ? 22.763 14.495 -2.113 1.00 83.69 202 ASN A CA 1
ATOM 1638 C C . ASN A 1 202 ? 24.101 14.573 -2.865 1.00 83.69 202 ASN A C 1
ATOM 1640 O O . ASN A 1 202 ? 24.137 14.752 -4.082 1.00 83.69 202 ASN A O 1
ATOM 1644 N N . SER A 1 203 ? 25.209 14.438 -2.135 1.00 85.88 203 SER A N 1
ATOM 1645 C CA . SER A 1 203 ? 26.565 14.524 -2.690 1.00 85.88 203 SER A CA 1
ATOM 1646 C C . SER A 1 203 ? 26.887 13.429 -3.709 1.00 85.88 203 SER A C 1
ATOM 1648 O O . SER A 1 203 ? 27.671 13.675 -4.620 1.00 85.88 203 SER A O 1
ATOM 1650 N N . ARG A 1 204 ? 26.269 12.248 -3.594 1.00 84.75 204 ARG A N 1
ATOM 1651 C CA . ARG A 1 204 ? 26.475 11.118 -4.513 1.00 84.75 204 ARG A CA 1
ATOM 1652 C C . ARG A 1 204 ? 25.843 11.359 -5.886 1.00 84.75 204 ARG A C 1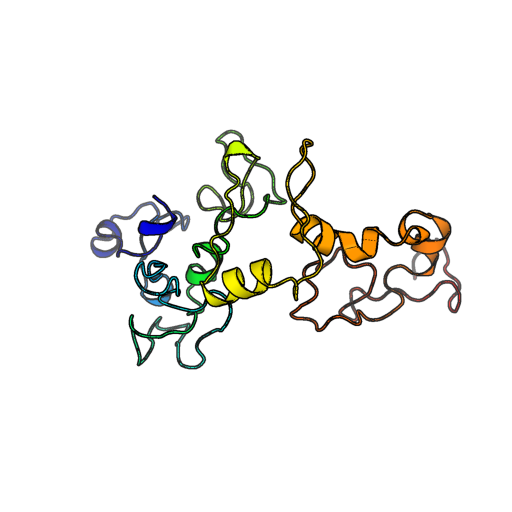
ATOM 1654 O O . ARG A 1 204 ? 26.340 10.856 -6.885 1.00 84.75 204 ARG A O 1
ATOM 1661 N N . ASP A 1 205 ? 24.761 12.125 -5.918 1.00 85.75 205 ASP A N 1
ATOM 1662 C CA . ASP A 1 205 ? 24.009 12.490 -7.122 1.00 85.75 205 ASP A CA 1
ATOM 1663 C C . ASP A 1 205 ? 24.532 13.785 -7.778 1.00 85.75 205 ASP A C 1
ATOM 1665 O O . ASP A 1 205 ? 24.198 14.098 -8.917 1.00 85.75 205 ASP A O 1
ATOM 1669 N N . LYS A 1 206 ? 25.371 14.555 -7.072 1.00 89.12 206 LYS A N 1
ATOM 1670 C CA . LYS A 1 206 ? 25.890 15.848 -7.532 1.00 89.12 206 LYS A CA 1
ATOM 1671 C C . LYS A 1 206 ? 26.926 15.690 -8.646 1.00 89.12 206 LYS A C 1
ATOM 1673 O O . LYS A 1 206 ? 27.954 15.036 -8.481 1.00 89.12 206 LYS A O 1
ATOM 1678 N N . ARG A 1 207 ? 26.717 16.406 -9.750 1.00 89.00 207 ARG A N 1
ATOM 1679 C CA . ARG A 1 207 ? 27.696 16.593 -10.828 1.00 89.00 207 ARG A CA 1
ATOM 1680 C C . ARG A 1 207 ? 28.373 17.956 -10.700 1.00 89.00 207 ARG A C 1
ATOM 1682 O O . ARG A 1 207 ? 27.775 18.924 -10.236 1.00 89.00 207 ARG A O 1
ATOM 1689 N N . ARG A 1 208 ? 29.640 18.054 -11.110 1.00 87.94 208 ARG A N 1
ATOM 1690 C CA . ARG A 1 208 ? 30.311 19.356 -11.244 1.00 87.94 208 ARG A CA 1
ATOM 1691 C C . ARG A 1 208 ? 29.836 20.012 -12.546 1.00 87.94 208 ARG A C 1
ATOM 1693 O O . ARG A 1 208 ? 29.590 19.337 -13.538 1.00 87.94 208 ARG A O 1
ATOM 1700 N N . SER A 1 209 ? 29.662 21.329 -12.556 1.00 86.38 209 SER A N 1
ATOM 1701 C CA . SER A 1 209 ? 29.226 21.996 -13.787 1.00 86.38 209 SER A CA 1
ATOM 1702 C C . SER A 1 209 ? 30.370 22.051 -14.805 1.00 86.38 209 SER A C 1
ATOM 1704 O O . SER A 1 209 ? 31.438 22.564 -14.452 1.00 86.38 209 SER A O 1
ATOM 1706 N N . PRO A 1 210 ? 30.161 21.628 -16.068 1.00 84.94 210 PRO A N 1
ATOM 1707 C CA . PRO A 1 210 ? 31.141 21.800 -17.141 1.00 84.94 210 PRO A CA 1
ATOM 1708 C C . PRO A 1 210 ? 31.503 23.267 -17.416 1.00 84.94 210 PRO A C 1
ATOM 1710 O O . PRO A 1 210 ? 32.586 23.547 -17.918 1.00 84.94 210 PRO A O 1
ATOM 1713 N N . LYS A 1 211 ? 30.633 24.218 -17.034 1.00 84.44 211 LYS A N 1
ATOM 1714 C CA . LYS A 1 211 ? 30.911 25.665 -17.122 1.00 84.44 211 LYS A CA 1
ATOM 1715 C C . LYS A 1 211 ? 32.053 26.098 -16.198 1.00 84.44 211 LYS A C 1
ATOM 1717 O O . LYS A 1 211 ? 32.718 27.088 -16.472 1.00 84.44 211 LYS A O 1
ATOM 1722 N N . ARG A 1 212 ? 32.249 25.385 -15.082 1.00 84.19 212 ARG A N 1
ATOM 1723 C CA . ARG A 1 212 ? 33.247 25.712 -14.048 1.00 84.19 212 ARG A CA 1
ATOM 1724 C C . ARG A 1 212 ? 34.407 24.723 -14.004 1.00 84.19 212 ARG A C 1
ATOM 1726 O O . ARG A 1 212 ? 35.503 25.090 -13.600 1.00 84.19 212 ARG A O 1
ATOM 1733 N N . HIS A 1 213 ? 34.180 23.478 -14.409 1.00 84.19 213 HIS A N 1
ATOM 1734 C CA . HIS A 1 213 ? 35.163 22.407 -14.324 1.00 84.19 213 HIS A CA 1
ATOM 1735 C C . HIS A 1 213 ? 35.333 21.740 -15.684 1.00 84.19 213 HIS A C 1
ATOM 1737 O O . HIS A 1 213 ? 34.371 21.244 -16.264 1.00 84.19 213 HIS A O 1
ATOM 1743 N N . LYS A 1 214 ? 36.573 21.694 -16.178 1.00 82.88 214 LYS A N 1
ATOM 1744 C CA . LYS A 1 214 ? 36.902 20.982 -17.414 1.00 82.88 214 LYS A CA 1
ATOM 1745 C C . LYS A 1 214 ? 36.972 19.486 -17.128 1.00 82.88 214 LYS A C 1
ATOM 1747 O O . LYS A 1 214 ? 37.691 19.051 -16.231 1.00 82.88 214 LYS A O 1
ATOM 1752 N N . TYR A 1 215 ? 36.221 18.715 -17.898 1.00 77.62 215 TYR A N 1
ATOM 1753 C CA . TYR A 1 215 ? 36.207 17.263 -17.825 1.00 77.62 215 TYR A CA 1
ATOM 1754 C C . TYR A 1 215 ? 37.165 16.674 -18.860 1.00 77.62 215 TYR A C 1
ATOM 1756 O O . TYR A 1 215 ? 37.296 17.208 -19.959 1.00 77.62 215 TYR A O 1
ATOM 1764 N N . ARG A 1 216 ? 37.817 15.563 -18.514 1.00 80.19 216 ARG A N 1
ATOM 1765 C CA . ARG A 1 216 ? 38.511 14.693 -19.469 1.00 80.19 216 ARG A CA 1
ATOM 1766 C C . ARG A 1 216 ? 37.722 13.394 -19.602 1.00 80.19 216 ARG A C 1
ATOM 1768 O O . ARG A 1 216 ? 37.078 12.969 -18.647 1.00 80.19 216 ARG A O 1
ATOM 1775 N N . SER A 1 217 ? 37.767 12.788 -20.783 1.00 76.50 217 SER A N 1
ATOM 1776 C CA . SER A 1 217 ? 37.165 11.475 -21.048 1.00 76.50 217 SER A CA 1
ATOM 1777 C C . SER A 1 217 ? 37.910 10.335 -20.349 1.00 76.50 217 SER A C 1
ATOM 1779 O O . SER A 1 217 ? 37.334 9.277 -20.118 1.00 76.50 217 SER A O 1
ATOM 1781 N N . THR A 1 218 ? 39.174 10.553 -19.989 1.00 83.88 218 THR A N 1
ATOM 1782 C CA . THR A 1 218 ? 39.989 9.602 -19.234 1.00 83.88 218 THR A CA 1
ATOM 1783 C C . THR A 1 218 ? 39.628 9.648 -17.744 1.00 83.88 218 THR A C 1
ATOM 1785 O O . THR A 1 218 ? 39.665 10.740 -17.162 1.00 83.88 218 THR A O 1
ATOM 1788 N N . PRO A 1 219 ? 39.308 8.499 -17.116 1.00 77.00 219 PRO A N 1
ATOM 1789 C CA . PRO A 1 219 ? 39.107 8.402 -15.672 1.00 77.00 219 PRO A CA 1
ATOM 1790 C C . PRO A 1 219 ? 40.318 8.910 -14.878 1.00 77.00 219 PRO A C 1
ATOM 1792 O O . PRO A 1 219 ? 41.434 8.966 -15.396 1.00 77.00 219 PRO A O 1
ATOM 1795 N N . CYS A 1 220 ? 40.089 9.285 -13.618 1.00 69.56 220 CYS A N 1
ATOM 1796 C CA . CYS A 1 220 ? 41.184 9.562 -12.689 1.00 69.56 220 CYS A CA 1
ATOM 1797 C C . CYS A 1 220 ? 42.034 8.286 -12.528 1.00 69.56 220 CYS A C 1
ATOM 1799 O O . CYS A 1 220 ? 41.416 7.226 -12.390 1.00 69.56 220 CYS A O 1
ATOM 1801 N N . PRO A 1 221 ? 43.378 8.375 -12.568 1.00 73.81 221 PRO A N 1
ATOM 1802 C CA . PRO A 1 221 ? 44.255 7.249 -12.252 1.00 73.81 221 PRO A CA 1
ATOM 1803 C C . PRO A 1 221 ? 43.985 6.688 -10.855 1.00 73.81 221 PRO A C 1
ATOM 1805 O O . PRO A 1 221 ? 43.578 7.489 -9.975 1.00 73.81 221 PRO A O 1
#

InterPro domains:
  IPR000571 Zinc finger, CCCH-type [PS50103] (51-80)
  IPR000571 Zinc finger, CCCH-type [PS50103] (91-121)
  IPR000571 Zinc finger, CCCH-type [SM00356] (52-79)
  IPR000571 Zinc finger, CCCH-type [SM00356] (91-120)
  IPR000571 Zinc finger, CCCH-type [SM00356] (178-203)
  IPR040594 Unkempt, zinc finger domain 1 [PF18384] (1-39)
  IPR045234 RING finger protein Unkempt-like [PTHR14493] (6-221)
  IPR057295 Unkempt, zinc finger domain 4 [PF23035] (168-206)

Organism: Ixodes ricinus (NCBI:txid34613)

Sequence (221 aa):
NYLKEFRVDQCPLFVQHKCTQHKPFTCFHWHFKNQRRRRPVRAARDGTFNYSPDVYCTSYDETTGICPEGDGCRFLHRTAGDTERRYHLRYYKTGICVYDTDARGNCVKNGPHCAFAHGLHDLRSPVYDAKEQQACLSGDAPTASGPEENGGPNSLDKERNALNEDPHWQDTKYVLTNYKTEPCKRPPRLCRQGYACPQYHNSRDKRRSPKRHKYRSTPCP